Protein AF-A0A1B6CEN1-F1 (afdb_monomer)

Organism: NCBI:txid38151

Solvent-accessible surface area (backbone atoms only — not comparable to full-atom values): 22244 Å² total; per-residue (Å²): 105,65,74,72,66,62,58,88,82,76,58,92,41,46,69,52,22,51,53,53,48,52,55,53,49,53,53,47,52,61,53,56,74,45,46,62,61,52,53,52,52,50,51,54,48,52,50,42,40,76,72,64,40,94,56,30,68,60,50,52,52,53,50,52,54,50,51,52,50,52,50,51,45,53,53,51,47,52,58,42,49,54,51,43,53,26,48,30,48,46,30,48,50,49,54,53,49,54,53,52,51,52,50,51,63,72,45,47,63,68,74,65,57,83,77,72,61,93,45,71,71,50,33,54,52,49,50,53,54,48,54,54,48,52,53,57,51,60,74,43,45,67,62,57,57,60,66,71,59,81,44,61,50,58,53,50,52,52,53,50,53,54,50,52,52,48,52,55,50,53,52,53,52,49,54,51,49,51,54,52,50,52,52,51,52,53,52,52,48,52,54,50,55,50,53,50,54,50,51,52,50,58,47,59,61,57,77,70,62,85,84,83,90,79,88,82,88,81,91,79,88,84,86,88,90,84,89,86,85,89,84,89,83,90,84,94,81,88,83,88,85,85,87,90,86,88,88,87,86,84,90,81,91,84,88,83,91,87,82,89,83,89,82,79,88,73,80,77,72,72,79,72,66,30,67,51,71,54,78,86,77,91,64,88,78,54,69,86,58,78,81,58,98,46,57,71,61,39,54,52,69,75,48,74,48,79,44,77,40,70,37,58,56,40,92,87,76,41,73,36,95,64,69,51,74,42,73,25,30,32,40,29,30,74,43,36,42,36,37,13,69,38,71,66,32,51,77,68,32,41,49,72,50,83,64,45,77,48,84,86,66,126

Secondary structure (DSSP, 8-state):
-HHHHT-S---SSHHHHHHHHHHHHHHHHHHHHTHHHHHHHHHHHHHHHHTT-TTHHHHHHHHHHHHHHHHHHHHHHHHHHHHHHHHHHHHHHHHHHHHHHHHHHHHHHHHH-----SSHHHHHHHHHHHHHHHHHHHTTHHHHHHHTSPPHHHHHHHHHHHHHHHHHHHHHHHHHHHHHHHHHHHHHHHHHHHHHHHHHHHHHTTTT----------------------------------------------------------------SSPPP--SS--GGGGGGTT-TTTTSPPPP-EEEEEEEE--EETTTEEPS---EEEEEEEEETTEEEEESSHHHHHTT--SEEEEE-TT--

Nearest PDB structures (foldseek):
  3fb2-assembly2_B  TM=9.210E-01  e=1.406E-08  Homo sapiens
  1cun-assembly1_C  TM=8.985E-01  e=4.402E-05  Gallus gallus
  1u4q-assembly2_B  TM=8.315E-01  e=3.911E-05  Gallus gallus
  3kbt-assembly2_B  TM=8.117E-01  e=4.697E-04  Homo sapiens
  3kbu-assembly1_A  TM=8.833E-01  e=2.322E-03  Homo sapiens

Radius of gyration: 42.21 Å; Cα contacts (8 Å, |Δi|>4): 227; chains: 1; bounding box: 95×76×130 Å

Mean predicted aligned error: 20.18 Å

InterPro domains:
  IPR001605 Pleckstrin homology domain, spectrin-type [PR00683] (303-322)
  IPR001605 Pleckstrin homology domain, spectrin-type [PR00683] (323-344)
  IPR002017 Spectrin repeat [PF00435] (3-81)
  IPR002017 Spectrin repeat [PF00435] (89-196)
  IPR011993 PH-like domain superfamily [G3DSA:2.30.29.30] (299-359)
  IPR018159 Spectrin/alpha-actinin [SM00150] (1-85)
  IPR018159 Spectrin/alpha-actinin [SM00150] (91-200)
  IPR018159 Spectrin/alpha-actinin [cd00176] (3-186)

Sequence (362 aa):
MIAKVTAPDLAQDVAGAEVLLSRHQEHKTEIDTRADAFTNFYATGNTLINQGHFLANEIQDKIRVLEQRKHLLNDTWERRKIIYEQNLDTQMFKREADLLENWIVSREPTLQDGKLGESIPQVEELIRKHEDFEKTIEAQEDKFHALRRITLLERAFQRQQEAELAARQAEKERVEKERVEARKRREVQRITDERRREGERRQGQRDLRPGQEMNGGIEISDKPTRLPHETADSPIGLQKSSSISSLFGDRLNRKGDIKRAESMKSDLKKPKRTPSFTTRRRTQSFRKLQKLEQLDQLPPVEIQGILDRKHELQSGGKKAAIRSWKTLYTVLCGQLLCFFKDQDDFVASKAATSPIIIFKAK

pLDDT: mean 77.51, std 22.72, range [30.25, 97.81]

Structure (mmCIF, N/CA/C/O backbone):
data_AF-A0A1B6CEN1-F1
#
_entry.id   AF-A0A1B6CEN1-F1
#
loop_
_atom_site.group_PDB
_atom_site.id
_atom_site.type_symbol
_atom_site.label_atom_id
_atom_site.label_alt_id
_atom_site.label_comp_id
_atom_site.label_asym_id
_atom_site.label_entity_id
_atom_site.label_seq_id
_atom_site.pdbx_PDB_ins_code
_atom_site.Cartn_x
_atom_site.Cartn_y
_atom_site.Cartn_z
_atom_site.occupancy
_atom_site.B_iso_or_equiv
_atom_site.auth_seq_id
_atom_site.auth_comp_id
_atom_site.auth_asym_id
_atom_site.auth_atom_id
_atom_site.pdbx_PDB_model_num
ATOM 1 N N . MET A 1 1 ? 14.596 -17.170 -9.425 1.00 74.44 1 MET A N 1
ATOM 2 C CA . MET A 1 1 ? 14.637 -15.977 -8.551 1.00 74.44 1 MET A CA 1
ATOM 3 C C . MET A 1 1 ? 13.321 -15.210 -8.603 1.00 74.44 1 MET A C 1
ATOM 5 O O . MET A 1 1 ? 12.662 -15.161 -7.580 1.00 74.44 1 MET A O 1
ATOM 9 N N . ILE A 1 2 ? 12.852 -14.758 -9.776 1.00 76.75 2 ILE A N 1
ATOM 10 C CA . ILE A 1 2 ? 11.537 -14.089 -9.933 1.00 76.75 2 ILE A CA 1
ATOM 11 C C . ILE A 1 2 ? 10.374 -14.891 -9.312 1.00 76.75 2 ILE A C 1
ATOM 13 O O . ILE A 1 2 ? 9.601 -14.343 -8.536 1.00 76.75 2 ILE A O 1
ATOM 17 N N . ALA A 1 3 ? 10.295 -16.203 -9.564 1.00 73.81 3 ALA A N 1
ATOM 18 C CA . ALA A 1 3 ? 9.264 -17.065 -8.968 1.00 73.81 3 ALA A CA 1
ATOM 19 C C . ALA A 1 3 ? 9.349 -17.178 -7.430 1.00 73.81 3 ALA A C 1
ATOM 21 O O . ALA A 1 3 ? 8.336 -17.370 -6.775 1.00 73.81 3 ALA A O 1
ATOM 22 N N . LYS A 1 4 ? 10.549 -17.035 -6.843 1.00 76.06 4 LYS A N 1
ATOM 23 C CA . LYS A 1 4 ? 10.727 -17.022 -5.379 1.00 76.06 4 LYS A CA 1
ATOM 24 C C . LYS A 1 4 ? 10.265 -15.692 -4.777 1.00 76.06 4 LYS A C 1
ATOM 26 O O . LYS A 1 4 ? 9.677 -15.675 -3.707 1.00 76.06 4 LYS A O 1
ATOM 31 N N . VAL A 1 5 ? 10.507 -14.597 -5.499 1.00 77.81 5 VAL A N 1
ATOM 32 C CA . VAL A 1 5 ? 10.092 -13.240 -5.125 1.00 77.81 5 VAL A CA 1
ATOM 33 C C . VAL A 1 5 ? 8.568 -13.075 -5.198 1.00 77.81 5 VAL A C 1
ATOM 35 O O . VAL A 1 5 ? 7.982 -12.393 -4.373 1.00 77.81 5 VAL A O 1
ATOM 38 N N . THR A 1 6 ? 7.904 -13.718 -6.156 1.00 79.75 6 THR A N 1
ATOM 39 C CA . THR A 1 6 ? 6.473 -13.512 -6.458 1.00 79.75 6 THR A CA 1
ATOM 40 C C . THR A 1 6 ? 5.540 -14.538 -5.811 1.00 79.75 6 THR A C 1
ATOM 42 O O . THR A 1 6 ? 4.473 -14.815 -6.353 1.00 79.75 6 THR A O 1
ATOM 45 N N . ALA A 1 7 ? 5.918 -15.101 -4.658 1.00 81.69 7 ALA A N 1
ATOM 46 C CA . ALA A 1 7 ? 5.045 -16.012 -3.914 1.00 81.69 7 ALA A CA 1
ATOM 47 C C . ALA A 1 7 ? 3.641 -15.392 -3.732 1.00 81.69 7 ALA A C 1
ATOM 49 O O . ALA A 1 7 ? 3.553 -14.194 -3.479 1.00 81.69 7 ALA A O 1
ATOM 50 N N . PRO A 1 8 ? 2.540 -16.141 -3.899 1.00 78.06 8 PRO A N 1
ATOM 51 C CA . PRO A 1 8 ? 1.198 -15.553 -3.906 1.00 78.06 8 PRO A CA 1
ATOM 52 C C . PRO A 1 8 ? 0.736 -15.094 -2.517 1.00 78.06 8 PRO A C 1
ATOM 54 O O . PRO A 1 8 ? -0.034 -14.141 -2.416 1.00 78.06 8 PRO A O 1
ATOM 57 N N . ASP A 1 9 ? 1.239 -15.727 -1.459 1.00 86.50 9 ASP A N 1
ATOM 58 C CA . ASP A 1 9 ? 0.680 -15.592 -0.118 1.00 86.50 9 ASP A CA 1
ATOM 59 C C . ASP A 1 9 ? 1.100 -14.287 0.573 1.00 86.50 9 ASP A C 1
ATOM 61 O O . ASP A 1 9 ? 2.235 -13.814 0.447 1.00 86.50 9 ASP A O 1
ATOM 65 N N . LEU A 1 10 ? 0.154 -13.711 1.315 1.00 92.50 10 LEU A N 1
ATOM 66 C CA . LEU A 1 10 ? 0.356 -12.596 2.236 1.00 92.50 10 LEU A CA 1
ATOM 67 C C . LEU A 1 10 ? 0.032 -13.063 3.652 1.00 92.50 10 LEU A C 1
ATOM 69 O O . LEU A 1 10 ? -0.819 -13.933 3.846 1.00 92.50 10 LEU A O 1
ATOM 73 N N . ALA A 1 11 ? 0.689 -12.466 4.641 1.00 93.81 11 ALA A N 1
ATOM 74 C CA . ALA A 1 11 ? 0.424 -12.786 6.032 1.00 93.81 11 ALA A CA 1
ATOM 75 C C . ALA A 1 11 ? -0.894 -12.163 6.515 1.00 93.81 11 ALA A C 1
ATOM 77 O O . ALA A 1 11 ? -1.361 -11.138 5.999 1.00 93.81 11 ALA A O 1
ATOM 78 N N . GLN A 1 12 ? -1.481 -12.811 7.522 1.00 94.62 12 GLN A N 1
ATOM 79 C CA . GLN A 1 12 ? -2.729 -12.405 8.177 1.00 94.62 12 GLN A CA 1
ATOM 80 C C . GLN A 1 12 ? -2.503 -11.813 9.574 1.00 94.62 12 GLN A C 1
ATOM 82 O O . GLN A 1 12 ? -3.464 -11.499 10.273 1.00 94.62 12 GLN A O 1
ATOM 87 N N . ASP A 1 13 ? -1.242 -11.680 9.974 1.00 96.38 13 ASP A N 1
ATOM 88 C CA . ASP A 1 13 ? -0.802 -11.118 11.238 1.00 96.38 13 ASP A CA 1
ATOM 89 C C . ASP A 1 13 ? 0.513 -10.342 11.058 1.00 96.38 13 ASP A C 1
ATOM 91 O O . ASP A 1 13 ? 1.174 -10.400 10.017 1.00 96.38 13 ASP A O 1
ATOM 95 N N . VAL A 1 14 ? 0.877 -9.573 12.085 1.00 97.31 14 VAL A N 1
ATOM 96 C CA . VAL A 1 14 ? 2.074 -8.718 12.058 1.00 97.31 14 VAL A CA 1
ATOM 97 C C . VAL A 1 14 ? 3.348 -9.563 12.007 1.00 97.31 14 VAL A C 1
ATOM 99 O O . VAL A 1 14 ? 4.217 -9.303 11.182 1.00 97.31 14 VAL A O 1
ATOM 102 N N . ALA A 1 15 ? 3.431 -10.615 12.827 1.00 97.06 15 ALA A N 1
ATOM 103 C CA . ALA A 1 15 ? 4.615 -11.468 12.903 1.00 97.06 15 ALA A CA 1
ATOM 104 C C . ALA A 1 15 ? 4.902 -12.177 11.568 1.00 97.06 15 ALA A C 1
ATOM 106 O O . ALA A 1 15 ? 6.038 -12.181 11.092 1.00 97.06 15 ALA A O 1
ATOM 107 N N . GLY A 1 16 ? 3.876 -12.732 10.916 1.00 96.31 16 GLY A N 1
ATOM 108 C CA . GLY A 1 16 ? 4.028 -13.334 9.597 1.00 96.31 16 GLY A CA 1
ATOM 109 C C . GLY A 1 16 ? 4.443 -12.311 8.539 1.00 96.31 16 GLY A C 1
ATOM 110 O O . GLY A 1 16 ? 5.284 -12.617 7.692 1.00 96.31 16 GLY A O 1
ATOM 111 N N . ALA A 1 17 ? 3.901 -11.090 8.593 1.00 96.56 17 ALA A N 1
ATOM 112 C CA . ALA A 1 17 ? 4.246 -10.031 7.645 1.00 96.56 17 ALA A CA 1
ATOM 113 C C . ALA A 1 17 ? 5.715 -9.588 7.792 1.00 96.56 17 ALA A C 1
ATOM 115 O O . ALA A 1 17 ? 6.413 -9.431 6.788 1.00 96.56 17 ALA A O 1
ATOM 116 N N . GLU A 1 18 ? 6.213 -9.463 9.025 1.00 96.62 18 GLU A N 1
ATOM 117 C CA . GLU A 1 18 ? 7.620 -9.159 9.321 1.00 96.62 18 GLU A CA 1
ATOM 118 C C . GLU A 1 18 ? 8.566 -10.253 8.804 1.00 96.62 18 GLU A C 1
ATOM 120 O O . GLU A 1 18 ? 9.579 -9.950 8.169 1.00 96.62 18 GLU A O 1
ATOM 125 N N . VAL A 1 19 ? 8.213 -11.530 8.997 1.00 96.06 19 VAL A N 1
ATOM 126 C CA . VAL A 1 19 ? 8.991 -12.668 8.477 1.00 96.06 19 VAL A CA 1
ATOM 127 C C . VAL A 1 19 ? 9.050 -12.649 6.948 1.00 96.06 19 VAL A C 1
ATOM 129 O O . VAL A 1 19 ? 10.119 -12.858 6.368 1.00 96.06 19 VAL A O 1
ATOM 132 N N . LEU A 1 20 ? 7.928 -12.371 6.274 1.00 94.94 20 LEU A N 1
ATOM 133 C CA . LEU A 1 20 ? 7.899 -12.249 4.813 1.00 94.94 20 LEU A CA 1
ATOM 134 C C . LEU A 1 20 ? 8.801 -11.113 4.322 1.00 94.94 20 LEU A C 1
ATOM 136 O O . LEU A 1 20 ? 9.540 -11.302 3.352 1.00 94.94 20 LEU A O 1
ATOM 140 N N . LEU A 1 21 ? 8.780 -9.961 4.996 1.00 95.44 21 LEU A N 1
ATOM 141 C CA . LEU A 1 21 ? 9.619 -8.817 4.645 1.00 95.44 21 LEU A CA 1
ATOM 142 C C . LEU A 1 21 ? 11.109 -9.116 4.871 1.00 95.44 21 LEU A C 1
ATOM 144 O O . LEU A 1 21 ? 11.935 -8.813 4.009 1.00 95.44 21 LEU A O 1
ATOM 148 N N . SER A 1 22 ? 11.444 -9.776 5.982 1.00 96.50 22 SER A N 1
ATOM 149 C CA . SER A 1 22 ? 12.806 -10.222 6.291 1.00 96.50 22 SER A CA 1
ATOM 150 C C . SER A 1 22 ? 13.342 -11.177 5.218 1.00 96.50 22 SER A C 1
ATOM 152 O O . SER A 1 22 ? 14.377 -10.911 4.606 1.00 96.50 22 SER A O 1
ATOM 154 N N . ARG A 1 23 ? 12.576 -12.216 4.864 1.00 94.56 23 ARG A N 1
ATOM 155 C CA . ARG A 1 23 ? 12.927 -13.147 3.780 1.00 94.56 23 ARG A CA 1
ATOM 156 C C . ARG A 1 23 ? 13.060 -12.450 2.423 1.00 94.56 23 ARG A C 1
ATOM 158 O O . ARG A 1 23 ? 13.924 -12.788 1.614 1.00 94.56 23 ARG A O 1
ATOM 165 N N . HIS A 1 24 ? 12.206 -11.468 2.140 1.00 95.44 24 HIS A N 1
ATOM 166 C CA . HIS A 1 24 ? 12.299 -10.675 0.912 1.00 95.44 24 HIS A CA 1
ATOM 167 C C . HIS A 1 24 ? 13.589 -9.845 0.864 1.00 95.44 24 HIS A C 1
ATOM 169 O O . HIS A 1 24 ? 14.200 -9.715 -0.201 1.00 95.44 24 HIS A O 1
ATOM 175 N N . GLN A 1 25 ? 14.055 -9.354 2.015 1.00 96.62 25 GLN A N 1
ATOM 176 C CA . GLN A 1 25 ? 15.346 -8.683 2.146 1.00 96.62 25 GLN A CA 1
ATOM 177 C C . GLN A 1 25 ? 16.527 -9.649 1.953 1.00 96.62 25 GLN A C 1
ATOM 179 O O . GLN A 1 25 ? 17.501 -9.284 1.299 1.00 96.62 25 GLN A O 1
ATOM 184 N N . GLU A 1 26 ? 16.437 -10.898 2.412 1.00 95.69 26 GLU A N 1
ATOM 185 C CA . GLU A 1 26 ? 17.440 -11.932 2.095 1.00 95.69 26 GLU A CA 1
ATOM 186 C C . GLU A 1 26 ? 17.537 -12.194 0.584 1.00 95.69 26 GLU A C 1
ATOM 188 O O . GLU A 1 26 ? 18.617 -12.384 0.029 1.00 95.69 26 GLU A O 1
ATOM 193 N N . HIS A 1 27 ? 16.414 -12.160 -0.138 1.00 94.50 27 HIS A N 1
ATOM 194 C CA . HIS A 1 27 ? 16.451 -12.256 -1.600 1.00 94.50 27 HIS A CA 1
ATOM 195 C C . HIS A 1 27 ? 17.167 -11.062 -2.238 1.00 94.50 27 HIS A C 1
ATOM 197 O O . HIS A 1 27 ? 17.825 -11.231 -3.264 1.00 94.50 27 HIS A O 1
ATOM 203 N N . LYS A 1 28 ? 17.093 -9.872 -1.629 1.00 95.88 28 LYS A N 1
ATOM 204 C CA . LYS A 1 28 ? 17.835 -8.698 -2.100 1.00 95.88 28 LYS A CA 1
ATOM 205 C C . LYS A 1 28 ? 19.333 -8.872 -1.934 1.00 95.88 28 LYS A C 1
ATOM 207 O O . LYS A 1 28 ? 20.072 -8.595 -2.872 1.00 95.88 28 LYS A O 1
ATOM 212 N N . THR A 1 29 ? 19.775 -9.373 -0.783 1.00 96.94 29 THR A N 1
ATOM 213 C CA . THR A 1 29 ? 21.201 -9.627 -0.553 1.00 96.94 29 THR A CA 1
ATOM 214 C C . THR A 1 29 ? 21.726 -10.694 -1.519 1.00 96.94 29 THR A C 1
ATOM 216 O O . THR A 1 29 ? 22.795 -10.521 -2.102 1.00 96.94 29 THR A O 1
ATOM 219 N N . GLU A 1 30 ? 20.950 -11.745 -1.811 1.00 95.00 30 GLU A N 1
ATOM 220 C CA . GLU A 1 30 ? 21.313 -12.734 -2.840 1.00 95.00 30 GLU A CA 1
ATOM 221 C C . GLU A 1 30 ? 21.425 -12.112 -4.248 1.00 95.00 30 GLU A C 1
ATOM 223 O O . GLU A 1 30 ? 22.286 -12.503 -5.037 1.00 95.00 30 GLU A O 1
ATOM 228 N N . ILE A 1 31 ? 20.571 -11.144 -4.589 1.00 94.44 31 ILE A N 1
ATOM 229 C CA . ILE A 1 31 ? 20.652 -10.414 -5.866 1.00 94.44 31 ILE A CA 1
ATOM 230 C C . ILE A 1 31 ? 21.913 -9.544 -5.907 1.00 94.44 31 ILE A C 1
ATOM 232 O O . ILE A 1 31 ? 22.643 -9.566 -6.901 1.00 94.44 31 ILE A O 1
ATOM 236 N N . ASP A 1 32 ? 22.182 -8.810 -4.830 1.00 95.69 32 ASP A N 1
ATOM 237 C CA . ASP A 1 32 ? 23.274 -7.837 -4.754 1.00 95.69 32 ASP A CA 1
ATOM 238 C C . ASP A 1 32 ? 24.648 -8.502 -4.746 1.00 95.69 32 ASP A C 1
ATOM 240 O O . ASP A 1 32 ? 25.557 -8.044 -5.431 1.00 95.69 32 ASP A O 1
ATOM 244 N N . THR A 1 33 ? 24.789 -9.640 -4.064 1.00 96.81 33 THR A N 1
ATOM 245 C CA . THR A 1 33 ? 26.038 -10.428 -4.065 1.00 96.81 33 THR A CA 1
ATOM 246 C C . THR A 1 33 ? 26.441 -10.905 -5.464 1.00 96.81 33 THR A C 1
ATOM 248 O O . THR A 1 33 ? 27.614 -11.159 -5.720 1.00 96.81 33 THR A O 1
ATOM 251 N N . ARG A 1 34 ? 25.491 -11.002 -6.405 1.00 95.31 34 ARG A N 1
ATOM 252 C CA . ARG A 1 34 ? 25.757 -11.380 -7.801 1.00 95.31 34 ARG A CA 1
ATOM 253 C C . ARG A 1 34 ? 26.086 -10.183 -8.696 1.00 95.31 34 ARG A C 1
ATOM 255 O O . ARG A 1 34 ? 26.366 -10.394 -9.875 1.00 95.31 34 ARG A O 1
ATOM 262 N N . ALA A 1 35 ? 26.047 -8.949 -8.186 1.00 94.62 35 ALA A N 1
ATOM 263 C CA . ALA A 1 35 ? 26.239 -7.737 -8.982 1.00 94.62 35 ALA A CA 1
ATOM 264 C C . ALA A 1 35 ? 27.577 -7.735 -9.736 1.00 94.62 35 ALA A C 1
ATOM 266 O O . ALA A 1 35 ? 27.586 -7.463 -10.938 1.00 94.62 35 ALA A O 1
ATOM 267 N N . ASP A 1 36 ? 28.663 -8.132 -9.074 1.00 95.94 36 ASP A N 1
ATOM 268 C CA . ASP A 1 36 ? 30.001 -8.174 -9.674 1.00 95.94 36 ASP A CA 1
ATOM 269 C C . ASP A 1 36 ? 30.098 -9.194 -10.809 1.00 95.94 36 ASP A C 1
ATOM 271 O O . ASP A 1 36 ? 30.732 -8.934 -11.830 1.00 95.94 36 ASP A O 1
ATOM 275 N N . ALA A 1 37 ? 29.403 -10.330 -10.695 1.00 96.62 37 ALA A N 1
ATOM 276 C CA . ALA A 1 37 ? 29.358 -11.326 -11.762 1.00 96.62 37 ALA A CA 1
ATOM 277 C C . ALA A 1 37 ? 28.708 -10.764 -13.038 1.00 96.62 37 ALA A C 1
ATOM 279 O O . ALA A 1 37 ? 29.188 -11.035 -14.139 1.00 96.62 37 ALA A O 1
ATOM 280 N N . PHE A 1 38 ? 27.658 -9.943 -12.904 1.00 96.25 38 PHE A N 1
ATOM 281 C CA . PHE A 1 38 ? 27.074 -9.231 -14.046 1.00 96.25 38 PHE A CA 1
ATOM 282 C C . PHE A 1 38 ? 28.053 -8.213 -14.630 1.00 96.25 38 PHE A C 1
ATOM 284 O O . PHE A 1 38 ? 28.239 -8.187 -15.842 1.00 96.25 38 PHE A O 1
ATOM 291 N N . THR A 1 39 ? 28.694 -7.402 -13.784 1.00 96.31 39 THR A N 1
ATOM 292 C CA . THR A 1 39 ? 29.670 -6.393 -14.222 1.00 96.31 39 THR A CA 1
ATOM 293 C C . THR A 1 39 ? 30.815 -7.032 -15.003 1.00 96.31 39 THR A C 1
ATOM 295 O O . THR A 1 39 ? 31.139 -6.578 -16.100 1.00 96.31 39 THR A O 1
ATOM 298 N N . ASN A 1 40 ? 31.366 -8.134 -14.492 1.00 97.12 40 ASN A N 1
ATOM 299 C CA . ASN A 1 40 ? 32.425 -8.888 -15.155 1.00 97.12 40 ASN A CA 1
ATOM 300 C C . ASN A 1 40 ? 31.951 -9.469 -16.491 1.00 97.12 40 ASN A C 1
ATOM 302 O O . ASN A 1 40 ? 32.643 -9.330 -17.496 1.00 97.12 40 ASN A O 1
ATOM 306 N N . PHE A 1 41 ? 30.749 -10.055 -16.535 1.00 96.75 41 PHE A N 1
ATOM 307 C CA . PHE A 1 41 ? 30.169 -10.574 -17.776 1.00 96.75 41 PHE A CA 1
ATOM 308 C C . PHE A 1 41 ? 30.026 -9.483 -18.847 1.00 96.75 41 PHE A C 1
ATOM 310 O O . PHE A 1 41 ? 30.419 -9.693 -19.996 1.00 96.75 41 PHE A O 1
ATOM 317 N N . TYR A 1 42 ? 29.509 -8.307 -18.476 1.00 96.81 42 TYR A N 1
ATOM 318 C CA . TYR A 1 42 ? 29.366 -7.178 -19.397 1.00 96.81 42 TYR A CA 1
ATOM 319 C C . TYR A 1 42 ? 30.721 -6.650 -19.862 1.00 96.81 42 TYR A C 1
ATOM 321 O O . TYR A 1 42 ? 30.898 -6.401 -21.052 1.00 96.81 42 TYR A O 1
ATOM 329 N N . ALA A 1 43 ? 31.692 -6.518 -18.955 1.00 97.38 43 ALA A N 1
ATOM 330 C CA . ALA A 1 43 ? 33.038 -6.075 -19.294 1.00 97.38 43 ALA A CA 1
ATOM 331 C C . ALA A 1 43 ? 33.691 -7.022 -20.312 1.00 97.38 43 ALA A C 1
ATOM 333 O O . ALA A 1 43 ?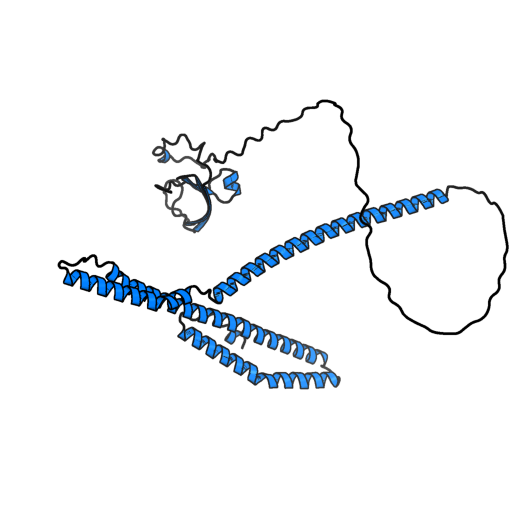 34.094 -6.577 -21.385 1.00 97.38 43 ALA A O 1
ATOM 334 N N . THR A 1 44 ? 33.713 -8.330 -20.032 1.00 97.00 44 THR A N 1
ATOM 335 C CA . THR A 1 44 ? 34.282 -9.334 -20.942 1.00 97.00 44 THR A CA 1
ATOM 336 C C . THR A 1 44 ? 33.559 -9.360 -22.289 1.00 97.00 44 THR A C 1
ATOM 338 O O . THR A 1 44 ? 34.210 -9.384 -23.333 1.00 97.00 44 THR A O 1
ATOM 341 N N . GLY A 1 45 ? 32.224 -9.318 -22.289 1.00 96.69 45 GLY A N 1
ATOM 342 C CA . GLY A 1 45 ? 31.436 -9.310 -23.520 1.00 96.69 45 GLY A CA 1
ATOM 343 C C . GLY A 1 45 ? 31.711 -8.079 -24.391 1.00 96.69 45 GLY A C 1
ATOM 344 O O . GLY A 1 45 ? 31.957 -8.218 -25.588 1.00 96.69 45 GLY A O 1
ATOM 345 N N . ASN A 1 46 ? 31.772 -6.890 -23.786 1.00 97.00 46 ASN A N 1
ATOM 346 C CA . ASN A 1 46 ? 32.110 -5.651 -24.489 1.00 97.00 46 ASN A CA 1
ATOM 347 C C . ASN A 1 46 ? 33.547 -5.661 -25.028 1.00 97.00 46 ASN A C 1
ATOM 349 O O . ASN A 1 46 ? 33.787 -5.193 -26.139 1.00 97.00 46 ASN A O 1
ATOM 353 N N . THR A 1 47 ? 34.506 -6.237 -24.294 1.00 97.62 47 THR A N 1
ATOM 354 C CA . THR A 1 47 ? 35.877 -6.415 -24.794 1.00 97.62 47 THR A CA 1
ATOM 355 C C . THR A 1 47 ? 35.910 -7.280 -26.057 1.00 97.62 47 THR A C 1
ATOM 357 O O . THR A 1 47 ? 36.556 -6.890 -27.027 1.00 97.62 47 THR A O 1
ATOM 360 N N . LEU A 1 48 ? 35.183 -8.404 -26.089 1.00 96.69 48 LEU A N 1
ATOM 361 C CA . LEU A 1 48 ? 35.117 -9.280 -27.269 1.00 96.69 48 LEU A CA 1
ATOM 362 C C . LEU A 1 48 ? 34.476 -8.585 -28.478 1.00 96.69 48 LEU A C 1
ATOM 364 O O . LEU A 1 48 ? 34.939 -8.749 -29.606 1.00 96.69 48 LEU A O 1
ATOM 368 N N . ILE A 1 49 ? 33.438 -7.779 -28.247 1.00 97.06 49 ILE A N 1
ATOM 369 C CA . ILE A 1 49 ? 32.798 -6.979 -29.300 1.00 97.06 49 ILE A CA 1
ATOM 370 C C . ILE A 1 49 ? 33.786 -5.952 -29.865 1.00 97.06 49 ILE A C 1
ATOM 372 O O . ILE A 1 49 ? 33.954 -5.870 -31.081 1.00 97.06 49 ILE A O 1
ATOM 376 N N . ASN A 1 50 ? 34.493 -5.224 -28.996 1.00 96.44 50 ASN A N 1
ATOM 377 C CA . ASN A 1 50 ? 35.473 -4.211 -29.400 1.00 96.44 50 ASN A CA 1
ATOM 378 C C . ASN A 1 50 ? 36.673 -4.806 -30.153 1.00 96.44 50 ASN A C 1
ATOM 380 O O . ASN A 1 50 ? 37.263 -4.137 -30.996 1.00 96.44 50 ASN A O 1
ATOM 384 N N . GLN A 1 51 ? 37.024 -6.063 -29.874 1.00 96.75 51 GLN A N 1
ATOM 385 C CA . GLN A 1 51 ? 38.068 -6.807 -30.586 1.00 96.75 51 GLN A CA 1
ATOM 386 C C . GLN A 1 51 ? 37.609 -7.355 -31.949 1.00 96.75 51 GLN A C 1
ATOM 388 O O . GLN A 1 51 ? 38.406 -7.974 -32.650 1.00 96.75 51 GLN A O 1
ATOM 393 N N . GLY A 1 52 ? 36.346 -7.150 -32.339 1.00 95.19 52 GLY A N 1
ATOM 394 C CA . GLY A 1 52 ? 35.814 -7.636 -33.613 1.00 95.19 52 GLY A CA 1
ATOM 395 C C . GLY A 1 52 ? 35.581 -9.148 -33.644 1.00 95.19 52 GLY A C 1
ATOM 396 O O . GLY A 1 52 ? 35.722 -9.770 -34.695 1.00 95.19 52 GLY A O 1
ATOM 397 N N . HIS A 1 53 ? 35.244 -9.761 -32.502 1.00 96.44 53 HIS A N 1
ATOM 398 C CA . HIS A 1 53 ? 34.956 -11.195 -32.425 1.00 96.44 53 HIS A CA 1
ATOM 399 C C . HIS A 1 53 ? 33.849 -11.602 -33.418 1.00 96.44 53 HIS A C 1
ATOM 401 O O . HIS A 1 53 ? 32.837 -10.917 -33.550 1.00 96.44 53 HIS A O 1
ATOM 407 N N . PHE A 1 54 ? 33.990 -12.753 -34.082 1.00 95.88 54 PHE A N 1
ATOM 408 C CA . PHE A 1 54 ? 33.074 -13.203 -35.147 1.00 95.88 54 PHE A CA 1
ATOM 409 C C . PHE A 1 54 ? 31.605 -13.356 -34.701 1.00 95.88 54 PHE A C 1
ATOM 411 O O . PHE A 1 54 ? 30.695 -13.230 -35.514 1.00 95.88 54 PHE A O 1
ATOM 418 N N . LEU A 1 55 ? 31.371 -13.573 -33.400 1.00 96.00 55 LEU A N 1
ATOM 419 C CA . LEU A 1 55 ? 30.037 -13.617 -32.774 1.00 96.00 55 LEU A CA 1
ATOM 420 C C . LEU A 1 55 ? 29.624 -12.303 -32.088 1.00 96.00 55 LEU A C 1
ATOM 422 O O . LEU A 1 55 ? 28.749 -12.327 -31.227 1.00 96.00 55 LEU A O 1
ATOM 426 N N . ALA A 1 56 ? 30.240 -11.161 -32.407 1.00 96.25 56 ALA A N 1
ATOM 427 C CA . ALA A 1 56 ? 29.980 -9.889 -31.720 1.00 96.25 56 ALA A CA 1
ATOM 428 C C . ALA A 1 56 ? 28.483 -9.531 -31.650 1.00 96.25 56 ALA A C 1
ATOM 430 O O . ALA A 1 56 ? 28.005 -9.114 -30.597 1.00 96.25 56 ALA A O 1
ATOM 431 N N . ASN A 1 57 ? 27.726 -9.770 -32.726 1.00 95.69 57 ASN A N 1
ATOM 432 C CA . ASN A 1 57 ? 26.279 -9.530 -32.751 1.00 95.69 57 ASN A CA 1
ATOM 433 C C . ASN A 1 57 ? 25.521 -10.420 -31.750 1.00 95.69 57 ASN A C 1
ATOM 435 O O . ASN A 1 57 ? 24.700 -9.924 -30.984 1.00 95.69 57 ASN A O 1
ATOM 439 N N . GLU A 1 58 ? 25.837 -11.718 -31.689 1.00 96.81 58 GLU A N 1
ATOM 440 C CA . GLU A 1 58 ? 25.204 -12.634 -30.730 1.00 96.81 58 GLU A CA 1
ATOM 441 C C . GLU A 1 58 ? 25.575 -12.300 -29.280 1.00 96.81 58 GLU A C 1
ATOM 443 O O . GLU A 1 58 ? 24.742 -12.404 -28.378 1.00 96.81 58 GLU A O 1
ATOM 448 N N . ILE A 1 59 ? 26.829 -11.897 -29.043 1.00 96.50 59 ILE A N 1
ATOM 449 C CA . ILE A 1 59 ? 27.302 -11.461 -27.724 1.00 96.50 59 ILE A CA 1
ATOM 450 C C . ILE A 1 59 ? 26.526 -10.214 -27.292 1.00 96.50 59 ILE A C 1
ATOM 452 O O . ILE A 1 59 ? 26.010 -10.178 -26.175 1.00 96.50 59 ILE A O 1
ATOM 456 N N . GLN A 1 60 ? 26.375 -9.234 -28.186 1.00 97.19 60 GLN A N 1
ATOM 457 C CA . GLN A 1 60 ? 25.629 -8.005 -27.927 1.00 97.19 60 GLN A CA 1
ATOM 458 C C . GLN A 1 60 ? 24.162 -8.289 -27.584 1.00 97.19 60 GLN A C 1
ATOM 460 O O . GLN A 1 60 ? 23.623 -7.724 -26.629 1.00 97.19 60 GLN A O 1
ATOM 465 N N . ASP A 1 61 ? 23.515 -9.200 -28.309 1.00 97.38 61 ASP A N 1
ATOM 466 C CA . ASP A 1 61 ? 22.135 -9.588 -28.017 1.00 97.38 61 ASP A CA 1
ATOM 467 C C . ASP A 1 61 ? 22.015 -10.313 -26.671 1.00 97.38 61 ASP A C 1
ATOM 469 O O . ASP A 1 61 ? 21.097 -10.033 -25.895 1.00 97.38 61 ASP A O 1
ATOM 473 N N . LYS A 1 62 ? 22.968 -11.188 -26.323 1.00 96.81 62 LYS A N 1
ATOM 474 C CA . LYS A 1 62 ? 22.990 -11.840 -25.002 1.00 96.81 62 LYS A CA 1
ATOM 475 C C . LYS A 1 62 ? 23.205 -10.848 -23.860 1.00 96.81 62 LYS A C 1
ATOM 477 O O . LYS A 1 62 ? 22.548 -10.998 -22.828 1.00 96.81 62 LYS A O 1
ATOM 482 N N . ILE A 1 63 ? 24.068 -9.845 -24.036 1.00 97.19 63 ILE A N 1
ATOM 483 C CA . ILE A 1 63 ? 24.253 -8.753 -23.067 1.00 97.19 63 ILE A CA 1
ATOM 484 C C . ILE A 1 63 ? 22.925 -8.019 -22.860 1.00 97.19 63 ILE A C 1
ATOM 486 O O . ILE A 1 63 ? 22.442 -7.959 -21.730 1.00 97.19 63 ILE A O 1
ATOM 490 N N . ARG A 1 64 ? 22.277 -7.573 -23.944 1.00 97.44 64 ARG A N 1
ATOM 491 C CA . ARG A 1 64 ? 20.982 -6.871 -23.886 1.00 97.44 64 ARG A CA 1
ATOM 492 C C . ARG A 1 64 ? 19.904 -7.684 -23.174 1.00 97.44 64 ARG A C 1
ATOM 494 O O . ARG A 1 64 ? 19.196 -7.165 -22.314 1.00 97.44 64 ARG A O 1
ATOM 501 N N . VAL A 1 65 ? 19.774 -8.970 -23.506 1.00 97.19 65 VAL A N 1
ATOM 502 C CA . VAL A 1 65 ? 18.796 -9.861 -22.860 1.00 97.19 65 VAL A CA 1
ATOM 503 C C . VAL A 1 65 ? 19.088 -10.002 -21.365 1.00 97.19 65 VAL A C 1
ATOM 505 O O . VAL A 1 65 ? 18.158 -10.020 -20.554 1.00 97.19 65 VAL A O 1
ATOM 508 N N . LEU A 1 66 ? 20.360 -10.109 -20.975 1.00 96.69 66 LEU A N 1
ATOM 509 C CA . LEU A 1 66 ? 20.742 -10.230 -19.571 1.00 96.69 66 LEU A CA 1
ATOM 510 C C . LEU A 1 66 ? 20.467 -8.938 -18.789 1.00 96.69 66 LEU A C 1
ATOM 512 O O . LEU A 1 66 ? 19.913 -9.013 -17.691 1.00 96.69 66 LEU A O 1
ATOM 516 N N . GLU A 1 67 ? 20.767 -7.774 -19.368 1.00 96.62 67 GLU A N 1
ATOM 517 C CA . GLU A 1 67 ? 20.441 -6.463 -18.796 1.00 96.62 67 GLU A CA 1
ATOM 518 C C . GLU A 1 67 ? 18.936 -6.318 -18.573 1.00 96.62 67 GLU A C 1
ATOM 520 O O . GLU A 1 67 ? 18.498 -6.033 -17.457 1.00 96.62 67 GLU A O 1
ATOM 525 N N . GLN A 1 68 ? 18.128 -6.607 -19.596 1.00 96.94 68 GLN A N 1
ATOM 526 C CA . GLN A 1 68 ? 16.667 -6.571 -19.497 1.00 96.94 68 GLN A CA 1
ATOM 527 C C . GLN A 1 68 ? 16.146 -7.500 -18.394 1.00 96.94 68 GLN A C 1
ATOM 529 O O . GLN A 1 68 ? 15.285 -7.109 -17.606 1.00 96.94 68 GLN A O 1
ATOM 534 N N . ARG A 1 69 ? 16.686 -8.721 -18.286 1.00 95.81 69 ARG A N 1
ATOM 535 C CA . ARG A 1 69 ? 16.306 -9.674 -17.229 1.00 95.81 69 ARG A CA 1
ATOM 536 C C . ARG A 1 69 ? 16.719 -9.199 -15.836 1.00 95.81 69 ARG A C 1
ATOM 538 O O . ARG A 1 69 ? 15.949 -9.388 -14.895 1.00 95.81 69 ARG A O 1
ATOM 545 N N . LYS A 1 70 ? 17.896 -8.580 -15.693 1.00 95.62 70 LYS A N 1
ATOM 546 C CA . LYS A 1 70 ? 18.360 -7.983 -14.431 1.00 95.62 70 LYS A CA 1
ATOM 547 C C . LYS A 1 70 ? 17.450 -6.826 -14.015 1.00 95.62 70 LYS A C 1
ATOM 549 O O . LYS A 1 70 ? 17.037 -6.771 -12.859 1.00 95.62 70 LYS A O 1
ATOM 554 N N . HIS A 1 71 ? 17.097 -5.943 -14.949 1.00 96.06 71 HIS A N 1
ATOM 555 C CA . HIS A 1 71 ? 16.144 -4.861 -14.702 1.00 96.06 71 HIS A CA 1
ATOM 556 C C . HIS A 1 71 ? 14.779 -5.400 -14.279 1.00 96.06 71 HIS A C 1
ATOM 558 O O . HIS A 1 71 ? 14.290 -5.034 -13.216 1.00 96.06 71 HIS A O 1
ATOM 564 N N . LEU A 1 72 ? 14.217 -6.351 -15.031 1.00 96.06 72 LEU A N 1
ATOM 565 C CA . LEU A 1 72 ? 12.935 -6.973 -14.698 1.00 96.06 72 LEU A CA 1
ATOM 566 C C . LEU A 1 72 ? 12.938 -7.615 -13.303 1.00 96.06 72 LEU A C 1
ATOM 568 O O . LEU A 1 72 ? 11.949 -7.517 -12.578 1.00 96.06 72 LEU A O 1
ATOM 572 N N . LEU A 1 73 ? 14.029 -8.280 -12.920 1.00 95.56 73 LEU A N 1
ATOM 573 C CA . LEU A 1 73 ? 14.171 -8.883 -11.598 1.00 95.56 73 LEU A CA 1
ATOM 574 C C . LEU A 1 73 ? 14.145 -7.829 -10.483 1.00 95.56 73 LEU A C 1
ATOM 576 O O . LEU A 1 73 ? 13.389 -8.002 -9.528 1.00 95.56 73 LEU A O 1
ATOM 580 N N . ASN A 1 74 ? 14.926 -6.754 -10.615 1.00 95.88 74 ASN A N 1
ATOM 581 C CA . ASN A 1 74 ? 14.961 -5.664 -9.633 1.00 95.88 74 ASN A CA 1
ATOM 582 C C . ASN A 1 74 ? 13.605 -4.966 -9.521 1.00 95.88 74 ASN A C 1
ATOM 584 O O . ASN A 1 74 ? 13.082 -4.805 -8.422 1.00 95.88 74 ASN A O 1
ATOM 588 N N . ASP A 1 75 ? 12.995 -4.648 -10.658 1.00 96.50 75 ASP A N 1
ATOM 589 C CA . ASP A 1 75 ? 11.652 -4.083 -10.730 1.00 96.50 75 ASP A CA 1
ATOM 590 C C . ASP A 1 75 ? 10.617 -4.973 -10.033 1.00 96.50 75 ASP A C 1
ATOM 592 O O . ASP A 1 75 ? 9.753 -4.497 -9.299 1.00 96.50 75 ASP A O 1
ATOM 596 N N . THR A 1 76 ? 10.679 -6.285 -10.273 1.00 95.81 76 THR A N 1
ATOM 597 C CA . THR A 1 76 ? 9.748 -7.242 -9.662 1.00 95.81 76 THR A CA 1
ATOM 598 C C . THR A 1 76 ? 9.964 -7.336 -8.155 1.00 95.81 76 THR A C 1
ATOM 600 O O . THR A 1 76 ? 8.992 -7.414 -7.403 1.00 95.81 76 THR A O 1
ATOM 603 N N . TRP A 1 77 ? 11.220 -7.306 -7.707 1.00 96.00 77 TRP A N 1
ATOM 604 C CA . TRP A 1 77 ? 11.562 -7.283 -6.290 1.00 96.00 77 TRP A CA 1
ATOM 605 C C . TRP A 1 77 ? 11.031 -6.023 -5.600 1.00 96.00 77 TRP A C 1
ATOM 607 O O . TRP A 1 77 ? 10.378 -6.140 -4.564 1.00 96.00 77 TRP A O 1
ATOM 617 N N . GLU A 1 78 ? 11.218 -4.848 -6.201 1.00 96.94 78 GLU A N 1
ATOM 618 C CA . GLU A 1 78 ? 10.743 -3.579 -5.640 1.00 96.94 78 GLU A CA 1
ATOM 619 C C . GLU A 1 78 ? 9.213 -3.532 -5.582 1.00 96.94 78 GLU A C 1
ATOM 621 O O . GLU A 1 78 ? 8.625 -3.246 -4.541 1.00 96.94 78 GLU A O 1
ATOM 626 N N . ARG A 1 79 ? 8.535 -3.919 -6.673 1.00 95.06 79 ARG A N 1
ATOM 627 C CA . ARG A 1 79 ? 7.065 -3.999 -6.691 1.00 95.06 79 ARG A CA 1
ATOM 628 C C . ARG A 1 79 ? 6.539 -4.929 -5.603 1.00 95.06 79 ARG A C 1
ATOM 630 O O . ARG A 1 79 ? 5.538 -4.613 -4.965 1.00 95.06 79 ARG A O 1
ATOM 637 N N . ARG A 1 80 ? 7.202 -6.065 -5.371 1.00 95.62 80 ARG A N 1
ATOM 638 C CA . ARG A 1 80 ? 6.801 -6.990 -4.307 1.00 95.62 80 ARG A CA 1
ATOM 639 C C . ARG A 1 80 ? 7.076 -6.426 -2.913 1.00 95.62 80 ARG A C 1
ATOM 641 O O . ARG A 1 80 ? 6.239 -6.609 -2.035 1.00 95.62 80 ARG A O 1
ATOM 648 N N . LYS A 1 81 ? 8.194 -5.721 -2.718 1.00 96.25 81 LYS A N 1
ATOM 649 C CA . LYS A 1 81 ? 8.532 -5.056 -1.450 1.00 96.25 81 LYS A CA 1
ATOM 650 C C . LYS A 1 81 ? 7.406 -4.124 -1.013 1.00 96.25 81 LYS A C 1
ATOM 652 O O . LYS A 1 81 ? 6.921 -4.248 0.105 1.00 96.25 81 LYS A O 1
ATOM 657 N N . ILE A 1 82 ? 6.927 -3.288 -1.934 1.00 96.38 82 ILE A N 1
ATOM 658 C CA . ILE A 1 82 ? 5.815 -2.361 -1.693 1.00 96.38 82 ILE A CA 1
ATOM 659 C C . ILE A 1 82 ? 4.559 -3.112 -1.225 1.00 96.38 82 ILE A C 1
ATOM 661 O O . ILE A 1 82 ? 3.894 -2.671 -0.291 1.00 96.38 82 ILE A O 1
ATOM 665 N N . ILE A 1 83 ? 4.242 -4.262 -1.831 1.00 95.75 83 ILE A N 1
ATOM 666 C CA . ILE 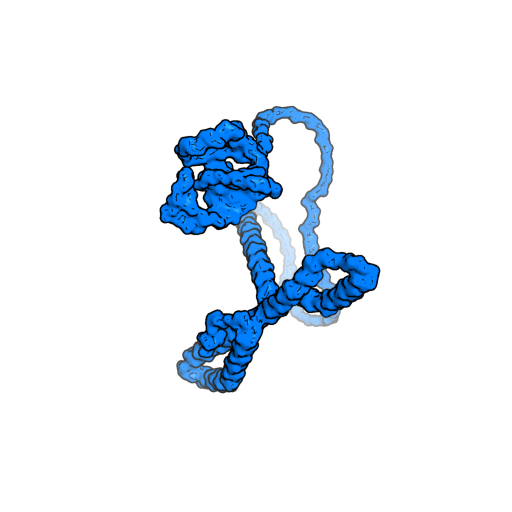A 1 83 ? 3.089 -5.084 -1.428 1.00 95.75 83 ILE A CA 1
ATOM 667 C C . ILE A 1 83 ? 3.264 -5.617 0.003 1.00 95.75 83 ILE A C 1
ATOM 669 O O . ILE A 1 83 ? 2.315 -5.581 0.784 1.00 95.75 83 ILE A O 1
ATOM 673 N N . TYR A 1 84 ? 4.456 -6.101 0.369 1.00 96.38 84 TYR A N 1
ATOM 674 C CA . TYR A 1 84 ? 4.715 -6.573 1.734 1.00 96.38 84 TYR A CA 1
ATOM 675 C C . TYR A 1 84 ? 4.681 -5.443 2.764 1.00 96.38 84 TYR A C 1
ATOM 677 O O . TYR A 1 84 ? 4.106 -5.627 3.832 1.00 96.38 84 TYR A O 1
ATOM 685 N N . GLU A 1 85 ? 5.212 -4.266 2.438 1.00 97.06 85 GLU A N 1
ATOM 686 C CA . GLU A 1 85 ? 5.135 -3.084 3.305 1.00 97.06 85 GLU A CA 1
ATOM 687 C C . GLU A 1 85 ? 3.681 -2.631 3.512 1.00 97.06 85 GLU A C 1
ATOM 689 O O . GLU A 1 85 ? 3.273 -2.347 4.637 1.00 97.06 85 GLU A O 1
ATOM 694 N N . GLN A 1 86 ? 2.867 -2.631 2.451 1.00 97.00 86 GLN A N 1
ATOM 695 C CA . GLN A 1 86 ? 1.430 -2.350 2.541 1.00 97.00 86 GLN A CA 1
ATOM 696 C C . GLN A 1 86 ? 0.691 -3.386 3.393 1.00 97.00 86 GLN A C 1
ATOM 698 O O . GLN A 1 86 ? -0.176 -3.023 4.190 1.00 97.00 86 GLN A O 1
ATOM 703 N N . ASN A 1 87 ? 1.020 -4.673 3.237 1.00 96.62 87 ASN A N 1
ATOM 704 C CA . ASN A 1 87 ? 0.431 -5.742 4.038 1.00 96.62 87 ASN A CA 1
ATOM 705 C C . ASN A 1 87 ? 0.799 -5.590 5.519 1.00 96.62 87 ASN A C 1
ATOM 707 O O . ASN A 1 87 ? -0.105 -5.626 6.348 1.00 96.62 87 ASN A O 1
ATOM 711 N N . LEU A 1 88 ? 2.072 -5.349 5.843 1.00 97.62 88 LEU A N 1
ATOM 712 C CA . LEU A 1 88 ? 2.527 -5.134 7.217 1.00 97.62 88 LEU A CA 1
ATOM 713 C C . LEU A 1 88 ? 1.799 -3.956 7.874 1.00 97.62 88 LEU A C 1
ATOM 715 O O . LEU A 1 88 ? 1.229 -4.121 8.951 1.00 97.62 88 LEU A O 1
ATOM 719 N N . ASP A 1 89 ? 1.743 -2.802 7.205 1.00 97.81 89 ASP A N 1
ATOM 720 C CA . ASP A 1 89 ? 1.030 -1.623 7.714 1.00 97.81 89 ASP A CA 1
ATOM 721 C C . ASP A 1 89 ? -0.460 -1.912 7.971 1.00 97.81 89 ASP A C 1
ATOM 723 O O . ASP A 1 89 ? -1.006 -1.521 9.005 1.00 97.81 89 ASP A O 1
ATOM 727 N N . THR A 1 90 ? -1.097 -2.671 7.072 1.00 96.81 90 THR A N 1
ATOM 728 C CA . THR A 1 90 ? -2.496 -3.100 7.223 1.00 96.81 90 THR A CA 1
ATOM 729 C C . THR A 1 90 ? -2.675 -4.029 8.426 1.00 96.81 90 THR A C 1
ATOM 731 O O . THR A 1 90 ? -3.627 -3.863 9.186 1.00 96.81 90 THR A O 1
ATOM 734 N N . GLN A 1 91 ? -1.771 -4.993 8.640 1.00 97.69 91 GLN A N 1
ATOM 735 C CA . GLN A 1 91 ? -1.856 -5.897 9.793 1.00 97.69 91 GLN A CA 1
ATOM 736 C C . GLN A 1 91 ? -1.594 -5.173 11.116 1.00 97.69 91 GLN A C 1
ATOM 738 O O . GLN A 1 91 ? -2.253 -5.464 12.113 1.00 97.69 91 GLN A O 1
ATOM 743 N N . MET A 1 92 ? -0.672 -4.206 11.135 1.00 96.56 92 MET A N 1
ATOM 744 C CA . MET A 1 92 ? -0.431 -3.369 12.312 1.00 96.56 92 MET A CA 1
ATOM 745 C C . MET A 1 92 ? -1.667 -2.541 12.660 1.00 96.56 92 MET A C 1
ATOM 747 O O . MET A 1 92 ? -2.101 -2.566 13.809 1.00 96.56 92 MET A O 1
ATOM 751 N N . PHE A 1 93 ? -2.266 -1.888 11.658 1.00 97.19 93 PHE A N 1
ATOM 752 C CA . PHE A 1 93 ? -3.512 -1.143 11.817 1.00 97.19 93 PHE A CA 1
ATOM 753 C C . PHE A 1 93 ? -4.636 -2.032 12.355 1.00 97.19 93 PHE A C 1
ATOM 755 O O . PHE A 1 93 ? -5.271 -1.690 13.348 1.00 97.19 93 PHE A O 1
ATOM 762 N N . LYS A 1 94 ? -4.849 -3.199 11.734 1.00 96.31 94 LYS A N 1
ATOM 763 C CA . LYS A 1 94 ? -5.884 -4.147 12.151 1.00 96.31 94 LYS A CA 1
ATOM 764 C C . LYS A 1 94 ? -5.695 -4.572 13.606 1.00 96.31 94 LYS A C 1
ATOM 766 O O . LYS A 1 94 ? -6.636 -4.507 14.382 1.00 96.31 94 LYS A O 1
ATOM 771 N N . ARG A 1 95 ? -4.474 -4.947 13.997 1.00 96.94 95 ARG A N 1
ATOM 772 C CA . ARG A 1 95 ? -4.166 -5.320 15.384 1.00 96.94 95 ARG A CA 1
ATOM 773 C C . ARG A 1 95 ? -4.470 -4.179 16.358 1.00 96.94 95 ARG A C 1
ATOM 775 O O . ARG A 1 95 ? -5.019 -4.428 17.423 1.00 96.94 95 ARG A O 1
ATOM 782 N N . GLU A 1 96 ? -4.090 -2.946 16.028 1.00 96.06 96 GLU A N 1
ATOM 783 C CA . GLU A 1 96 ? -4.365 -1.769 16.866 1.00 96.06 96 GLU A CA 1
ATOM 784 C C . GLU A 1 96 ? -5.872 -1.497 16.993 1.00 96.06 96 GLU A C 1
ATOM 786 O O . GLU A 1 96 ? -6.349 -1.224 18.096 1.00 96.06 96 GLU A O 1
ATOM 791 N N . ALA A 1 97 ? -6.620 -1.638 15.895 1.00 96.75 97 ALA A N 1
ATOM 792 C CA . ALA A 1 97 ? -8.075 -1.536 15.878 1.00 96.75 97 ALA A CA 1
ATOM 793 C C . ALA A 1 97 ? -8.730 -2.615 16.747 1.00 96.75 97 ALA A C 1
ATOM 795 O O . ALA A 1 97 ? -9.505 -2.276 17.638 1.00 96.75 97 ALA A O 1
ATOM 796 N N . ASP A 1 98 ? -8.342 -3.880 16.572 1.00 96.75 98 ASP A N 1
ATOM 797 C CA . ASP A 1 98 ? -8.860 -5.006 17.353 1.00 96.75 98 ASP A CA 1
ATOM 798 C C . ASP A 1 98 ? -8.562 -4.820 18.856 1.00 96.75 98 ASP A C 1
ATOM 800 O O . ASP A 1 98 ? -9.394 -5.118 19.713 1.00 96.75 98 ASP A O 1
ATOM 804 N N . LEU A 1 99 ? -7.377 -4.310 19.215 1.00 95.75 99 LEU A N 1
ATOM 805 C CA . LEU A 1 99 ? -7.022 -4.031 20.611 1.00 95.75 99 LEU A CA 1
ATOM 806 C C . LEU A 1 99 ? -7.906 -2.939 21.225 1.00 95.75 99 LEU A C 1
ATOM 808 O O . LEU A 1 99 ? -8.355 -3.093 22.363 1.00 95.75 99 LEU A O 1
ATOM 812 N N . LEU A 1 100 ? -8.158 -1.850 20.495 1.00 95.75 100 LEU A N 1
ATOM 813 C CA . LEU A 1 100 ? -9.009 -0.761 20.975 1.00 95.75 100 LEU A CA 1
ATOM 814 C C . LEU A 1 100 ? -10.490 -1.145 21.002 1.00 95.75 100 LEU A C 1
ATOM 816 O O . LEU A 1 100 ? -11.186 -0.781 21.947 1.00 95.75 100 LEU A O 1
ATOM 820 N N . GLU A 1 101 ? -10.961 -1.932 20.038 1.00 96.31 101 GLU A N 1
ATOM 821 C CA . GLU A 1 101 ? -12.317 -2.480 20.043 1.00 96.31 101 GLU A CA 1
ATOM 822 C C . GLU A 1 101 ? -12.536 -3.382 21.262 1.00 96.31 101 GLU A C 1
ATOM 824 O O . GLU A 1 101 ? -13.471 -3.165 22.032 1.00 96.31 101 GLU A O 1
ATOM 829 N N . ASN A 1 102 ? -11.622 -4.322 21.520 1.00 96.88 102 ASN A N 1
ATOM 830 C CA . ASN A 1 102 ? -11.684 -5.164 22.716 1.00 96.88 102 ASN A CA 1
ATOM 831 C C . ASN A 1 102 ? -11.625 -4.337 24.008 1.00 96.88 102 ASN A C 1
ATOM 833 O O . ASN A 1 102 ? -12.303 -4.663 24.987 1.00 96.88 102 ASN A O 1
ATOM 837 N N . TRP A 1 103 ? -10.841 -3.254 24.022 1.00 95.12 103 TRP A N 1
ATOM 838 C CA . TRP A 1 103 ? -10.798 -2.339 25.157 1.00 95.12 103 TRP A CA 1
ATOM 839 C C . TRP A 1 103 ? -12.158 -1.667 25.387 1.00 95.12 103 TRP A C 1
ATOM 841 O O . TRP A 1 103 ? -12.653 -1.725 26.512 1.00 95.12 103 TRP A O 1
ATOM 851 N N . ILE A 1 104 ? -12.804 -1.129 24.345 1.00 94.44 104 ILE A N 1
ATOM 852 C CA . ILE A 1 104 ? -14.157 -0.548 24.430 1.00 94.44 104 ILE A CA 1
ATOM 853 C C . ILE A 1 104 ? -15.153 -1.586 24.956 1.00 94.44 104 ILE A C 1
ATOM 855 O O . ILE A 1 104 ? -15.832 -1.340 25.954 1.00 94.44 104 ILE A O 1
ATOM 859 N N . VAL A 1 105 ? -15.185 -2.773 24.344 1.00 96.25 105 VAL A N 1
ATOM 860 C CA . VAL A 1 105 ? -16.103 -3.859 24.720 1.00 96.25 105 VAL A CA 1
ATOM 861 C C . VAL A 1 105 ? -15.915 -4.265 26.185 1.00 96.25 105 VAL A C 1
ATOM 863 O O . VAL A 1 105 ? -16.889 -4.526 26.885 1.00 96.25 105 VAL A O 1
ATOM 866 N N . SER A 1 106 ? -14.678 -4.267 26.694 1.00 94.75 106 SER A N 1
ATOM 867 C CA . SER A 1 106 ? -14.398 -4.580 28.104 1.00 94.75 106 SER A CA 1
ATOM 868 C C . SER A 1 106 ? -14.899 -3.518 29.094 1.00 94.75 106 SER A C 1
ATOM 870 O O . SER A 1 106 ? -15.053 -3.810 30.281 1.00 94.75 106 SER A O 1
ATOM 872 N N . ARG A 1 107 ? -15.129 -2.282 28.631 1.00 93.38 107 ARG A N 1
ATOM 873 C CA . ARG A 1 107 ? -15.603 -1.152 29.446 1.00 93.38 107 ARG A CA 1
ATOM 874 C C . ARG A 1 107 ? -17.109 -0.938 29.375 1.00 93.38 107 ARG A C 1
ATOM 876 O O . ARG A 1 107 ? -17.675 -0.399 30.324 1.00 93.38 107 ARG A O 1
ATOM 883 N N . GLU A 1 108 ? -17.753 -1.414 28.316 1.00 93.19 108 GLU A N 1
ATOM 884 C CA . GLU A 1 108 ? -19.204 -1.347 28.118 1.00 93.19 108 GLU A CA 1
ATOM 885 C C . GLU A 1 108 ? -20.023 -1.799 29.350 1.00 93.19 108 GLU A C 1
ATOM 887 O O . GLU A 1 108 ? -20.937 -1.072 29.742 1.00 93.19 108 GLU A O 1
ATOM 892 N N . PRO A 1 109 ? -19.697 -2.908 30.053 1.00 92.38 109 PRO A N 1
ATOM 893 C CA . PRO A 1 109 ? -20.483 -3.338 31.212 1.00 92.38 109 PRO A CA 1
ATOM 894 C C . PRO A 1 109 ? -20.453 -2.343 32.376 1.00 92.38 109 PRO A C 1
ATOM 896 O O . PRO A 1 109 ? -21.443 -2.209 33.088 1.00 92.38 109 PRO A O 1
ATOM 899 N N . THR A 1 110 ? -19.338 -1.630 32.565 1.00 88.00 110 THR A N 1
ATOM 900 C CA . THR A 1 110 ? -19.211 -0.603 33.611 1.00 88.00 110 THR A CA 1
ATOM 901 C C . THR A 1 110 ? -20.150 0.570 33.342 1.00 88.00 110 THR A C 1
ATOM 903 O O . THR A 1 110 ? -20.726 1.115 34.276 1.00 88.00 110 THR A O 1
ATOM 906 N N . LEU A 1 111 ? -20.341 0.930 32.069 1.00 86.62 111 LEU A N 1
ATOM 907 C CA . LEU A 1 111 ? -21.270 1.984 31.650 1.00 86.62 111 LEU A CA 1
ATOM 908 C C . LEU A 1 111 ? -22.737 1.546 31.714 1.00 86.62 111 LEU A C 1
ATOM 910 O O . LEU A 1 111 ? -23.623 2.380 31.880 1.00 86.62 111 LEU A O 1
ATOM 914 N N . GLN A 1 112 ? -22.997 0.246 31.585 1.00 90.75 112 GLN A N 1
ATOM 915 C CA . GLN A 1 112 ? -24.340 -0.323 31.693 1.00 90.75 112 GLN A CA 1
ATOM 916 C C . GLN A 1 112 ? -24.783 -0.568 33.146 1.00 90.75 112 GLN A C 1
ATOM 918 O O . GLN A 1 112 ? -25.951 -0.902 33.365 1.00 90.75 112 GLN A O 1
ATOM 923 N N . ASP A 1 113 ? -23.902 -0.407 34.145 1.00 87.50 113 ASP A N 1
ATOM 924 C CA . ASP A 1 113 ? -24.288 -0.537 35.554 1.00 87.50 113 ASP A CA 1
ATOM 925 C C . ASP A 1 113 ? -25.179 0.646 35.974 1.00 87.50 113 ASP A C 1
ATOM 927 O O . ASP A 1 113 ? -24.711 1.743 36.261 1.00 87.50 113 ASP A O 1
ATOM 931 N N . GLY A 1 114 ? -26.493 0.419 36.013 1.00 85.56 114 GLY A N 1
ATOM 932 C CA . GLY A 1 114 ? -27.499 1.428 36.364 1.00 85.56 114 GLY A CA 1
ATOM 933 C C . GLY A 1 114 ? -27.645 1.710 37.865 1.00 85.56 114 GLY A C 1
ATOM 934 O O . GLY A 1 114 ? -28.667 2.257 38.283 1.00 85.56 114 GLY A O 1
ATOM 935 N N . LYS A 1 115 ? -26.690 1.295 38.705 1.00 89.31 115 LYS A N 1
ATOM 936 C CA . LYS A 1 115 ? -26.739 1.533 40.156 1.00 89.31 115 LYS A CA 1
ATOM 937 C C . LYS A 1 115 ? -26.428 2.989 40.474 1.00 89.31 115 LYS A C 1
ATOM 939 O O . LYS A 1 115 ? -25.342 3.475 40.188 1.00 89.31 115 LYS A O 1
ATOM 944 N N . LEU A 1 116 ? -27.358 3.642 41.163 1.00 89.44 116 LEU A N 1
ATOM 945 C CA . LEU A 1 116 ? -27.218 5.040 41.585 1.00 89.44 116 LEU A CA 1
ATOM 946 C C . LEU A 1 116 ? -26.736 5.193 43.037 1.00 89.44 116 LEU A C 1
ATOM 948 O O . LEU A 1 116 ? -26.381 6.290 43.442 1.00 89.44 116 LEU A O 1
ATOM 952 N N . GLY A 1 117 ? -26.682 4.100 43.805 1.00 91.19 117 GLY A N 1
ATOM 953 C CA . GLY A 1 117 ? -26.355 4.114 45.232 1.00 91.19 117 GLY A CA 1
ATOM 954 C C . GLY A 1 117 ? -27.560 4.430 46.127 1.00 91.19 117 GLY A C 1
ATOM 955 O O . GLY A 1 117 ? -28.513 5.082 45.712 1.00 91.19 117 GLY A O 1
ATOM 956 N N . GLU A 1 118 ? -27.529 3.929 47.362 1.00 94.19 118 GLU A N 1
ATOM 957 C CA . GLU A 1 118 ? -28.624 4.021 48.344 1.00 94.19 118 GLU A CA 1
ATOM 958 C C . GLU A 1 118 ? -28.319 5.013 49.481 1.00 94.19 118 GLU A C 1
ATOM 960 O O . GLU A 1 118 ? -29.169 5.295 50.323 1.00 94.19 118 GLU A O 1
ATOM 965 N N . SER A 1 119 ? -27.101 5.559 49.521 1.00 97.19 119 SER A N 1
ATOM 966 C CA . SER A 1 119 ? -26.645 6.510 50.539 1.00 97.19 119 SER A CA 1
ATOM 967 C C . SER A 1 119 ? -25.691 7.546 49.944 1.00 97.19 119 SER A C 1
ATOM 969 O O . SER A 1 119 ? -25.026 7.268 48.947 1.00 97.19 119 SER A O 1
ATOM 971 N N . ILE A 1 120 ? -25.585 8.722 50.574 1.00 95.75 120 ILE A N 1
ATOM 972 C CA . ILE A 1 120 ? -24.679 9.800 50.132 1.00 95.75 120 ILE A CA 1
ATOM 973 C C . ILE A 1 120 ? -23.231 9.298 49.959 1.00 95.75 120 ILE A C 1
ATOM 975 O O . ILE A 1 120 ? -22.690 9.493 48.874 1.00 95.75 120 ILE A O 1
ATOM 979 N N . PRO A 1 121 ? -22.626 8.561 50.919 1.00 96.25 121 PRO A N 1
ATOM 980 C CA . PRO A 1 121 ? -21.259 8.061 50.744 1.00 96.25 121 PRO A CA 1
ATOM 981 C C . PRO A 1 121 ? -21.112 7.100 49.556 1.00 96.25 121 PRO A C 1
ATOM 983 O O . PRO A 1 121 ? -20.078 7.069 48.893 1.00 96.25 121 PRO A O 1
ATOM 986 N N . GLN A 1 122 ? -22.147 6.306 49.263 1.00 95.94 122 GLN A N 1
ATOM 987 C CA . GLN A 1 122 ? -22.134 5.394 48.120 1.00 95.94 122 GLN A CA 1
ATOM 988 C C . GLN A 1 122 ? -22.240 6.146 46.789 1.00 95.94 122 GLN A C 1
ATOM 990 O O . GLN A 1 122 ? -21.588 5.756 45.824 1.00 95.94 122 GLN A O 1
ATOM 995 N N . VAL A 1 123 ? -23.040 7.214 46.738 1.00 96.19 123 VAL A N 1
ATOM 996 C CA . VAL A 1 123 ? -23.145 8.095 45.566 1.00 96.19 123 VAL A CA 1
ATOM 997 C C . VAL A 1 123 ? -21.808 8.793 45.305 1.00 96.19 123 VAL A C 1
ATOM 999 O O . VAL A 1 123 ? -21.327 8.772 44.177 1.00 96.19 123 VAL A O 1
ATOM 1002 N N . GLU A 1 124 ? -21.170 9.355 46.336 1.00 96.19 124 GLU A N 1
ATOM 1003 C CA . GLU A 1 124 ? -19.853 10.003 46.222 1.00 96.19 124 GLU A CA 1
ATOM 1004 C C . GLU A 1 124 ? -18.781 9.038 45.693 1.00 96.19 124 GLU A C 1
ATOM 1006 O O . GLU A 1 124 ? -18.011 9.378 44.796 1.00 96.19 124 GLU A O 1
ATOM 1011 N N . GLU A 1 125 ? -18.774 7.798 46.184 1.00 95.31 125 GLU A N 1
ATOM 1012 C CA . GLU A 1 125 ? -17.867 6.757 45.699 1.00 95.31 125 GLU A CA 1
ATOM 1013 C C . GLU A 1 125 ? -18.140 6.365 44.234 1.00 95.31 125 GLU A C 1
ATOM 1015 O O . GLU A 1 125 ? -17.200 6.092 43.483 1.00 95.31 125 GLU A O 1
ATOM 1020 N N . LEU A 1 126 ? -19.405 6.342 43.798 1.00 94.06 126 LEU A N 1
ATOM 1021 C CA . LEU A 1 126 ? -19.764 6.102 42.394 1.00 94.06 126 LEU A CA 1
ATOM 1022 C C . LEU A 1 126 ? -19.306 7.249 41.486 1.00 94.06 126 LEU A C 1
ATOM 1024 O O . LEU A 1 126 ? -18.762 6.976 40.417 1.00 94.06 126 LEU A O 1
ATOM 1028 N N . ILE A 1 127 ? -19.461 8.503 41.922 1.00 94.56 127 ILE A N 1
ATOM 1029 C CA . ILE A 1 127 ? -18.959 9.682 41.199 1.00 94.56 127 ILE A CA 1
ATOM 1030 C C . ILE A 1 127 ? -17.445 9.582 41.034 1.00 94.56 127 ILE A C 1
ATOM 1032 O O . ILE A 1 127 ? -16.945 9.651 39.915 1.00 94.56 127 ILE A O 1
ATOM 1036 N N . ARG A 1 128 ? -16.716 9.314 42.122 1.00 95.69 128 ARG A N 1
ATOM 1037 C CA . ARG A 1 128 ? -15.257 9.167 42.086 1.00 95.69 128 ARG A CA 1
ATOM 1038 C C . ARG A 1 128 ? -14.812 8.067 41.115 1.00 95.69 128 ARG A C 1
ATOM 1040 O O . ARG A 1 128 ? -13.889 8.267 40.333 1.00 95.69 128 ARG A O 1
ATOM 1047 N N . LYS A 1 129 ? -15.487 6.910 41.123 1.00 94.00 129 LYS A N 1
ATOM 1048 C CA . LYS A 1 129 ? -15.225 5.830 40.153 1.00 94.00 129 LYS A CA 1
ATOM 1049 C C . LYS A 1 129 ? -15.499 6.254 38.712 1.00 94.00 129 LYS A C 1
ATOM 1051 O O . LYS A 1 129 ? -14.783 5.811 37.817 1.00 94.00 129 LYS A O 1
ATOM 1056 N N . HIS A 1 130 ? -16.529 7.065 38.484 1.00 94.19 130 HIS A N 1
ATOM 1057 C CA . HIS A 1 130 ? -16.849 7.581 37.158 1.00 94.19 130 HIS A CA 1
ATOM 1058 C C . HIS A 1 130 ? -15.787 8.571 36.668 1.00 94.19 130 HIS A C 1
ATOM 1060 O O . HIS A 1 130 ? -15.293 8.415 35.558 1.00 94.19 130 HIS A O 1
ATOM 1066 N N . GLU A 1 131 ? -15.349 9.505 37.511 1.00 95.88 131 GLU A N 1
ATOM 1067 C CA . GLU A 1 131 ? -14.252 10.430 37.190 1.00 95.88 131 GLU A CA 1
ATOM 1068 C C . GLU A 1 131 ? -12.942 9.686 36.887 1.00 95.88 131 GLU A C 1
ATOM 1070 O O . GLU A 1 131 ? -12.218 10.023 35.949 1.00 95.88 131 GLU A O 1
ATOM 1075 N N . ASP A 1 132 ? -12.624 8.646 37.667 1.00 95.38 132 ASP A N 1
ATOM 1076 C CA . ASP A 1 132 ? -11.468 7.788 37.399 1.00 95.38 132 ASP A CA 1
ATOM 1077 C C . ASP A 1 132 ? -11.612 7.094 36.035 1.00 95.38 132 ASP A C 1
ATOM 1079 O O . ASP A 1 132 ? -10.652 7.019 35.269 1.00 95.38 132 ASP A O 1
ATOM 1083 N N . PHE A 1 133 ? -12.815 6.628 35.695 1.00 93.88 133 PHE A N 1
ATOM 1084 C CA . PHE A 1 133 ? -13.102 6.028 34.397 1.00 93.88 133 PHE A CA 1
ATOM 1085 C C . PHE A 1 133 ? -12.948 7.027 33.237 1.00 93.88 133 PHE A C 1
ATOM 1087 O O . PHE A 1 133 ? -12.294 6.692 32.247 1.00 93.88 133 PHE A O 1
ATOM 1094 N N . GLU A 1 134 ? -13.454 8.254 33.362 1.00 95.19 134 GLU A N 1
ATOM 1095 C CA . GLU A 1 134 ? -13.282 9.313 32.356 1.00 95.19 134 GLU A CA 1
ATOM 1096 C C . GLU A 1 134 ? -11.802 9.605 32.084 1.00 95.19 134 GLU A C 1
ATOM 1098 O O . GLU A 1 134 ? -11.377 9.603 30.928 1.00 95.19 134 GLU A O 1
ATOM 1103 N N . LYS A 1 135 ? -10.980 9.721 33.135 1.00 96.56 135 LYS A N 1
ATOM 1104 C CA . LYS A 1 135 ? -9.521 9.883 32.988 1.00 96.56 135 LYS A CA 1
ATOM 1105 C C . LYS A 1 135 ? -8.883 8.711 32.247 1.00 96.56 135 LYS A C 1
ATOM 1107 O O . LYS A 1 135 ? -7.943 8.898 31.476 1.00 96.56 135 LYS A O 1
ATOM 1112 N N . THR A 1 136 ? -9.375 7.483 32.452 1.00 94.06 136 THR A N 1
ATOM 1113 C CA . THR A 1 136 ? -8.868 6.331 31.687 1.00 94.06 136 THR A CA 1
ATOM 1114 C C . THR A 1 136 ? -9.238 6.390 30.208 1.00 94.06 136 THR A C 1
ATOM 1116 O O . THR A 1 136 ? -8.444 5.915 29.395 1.00 94.06 136 THR A O 1
ATOM 1119 N N . ILE A 1 137 ? -10.396 6.967 29.855 1.00 93.75 137 ILE A N 1
ATOM 1120 C CA . ILE A 1 137 ? -10.791 7.213 28.460 1.00 93.75 137 ILE A CA 1
ATOM 1121 C C . ILE A 1 137 ? -9.893 8.279 27.842 1.00 93.75 137 ILE A C 1
ATOM 1123 O O . ILE A 1 137 ? -9.330 8.039 26.775 1.00 93.75 137 ILE A O 1
ATOM 1127 N N . GLU A 1 138 ? -9.716 9.409 28.524 1.00 95.44 138 GLU A N 1
ATOM 1128 C CA . GLU A 1 138 ? -8.852 10.506 28.075 1.00 95.44 138 GLU A CA 1
ATOM 1129 C C . GLU A 1 138 ? -7.422 10.004 27.814 1.00 95.44 138 GLU A C 1
ATOM 1131 O O . GLU A 1 138 ? -6.846 10.242 26.756 1.00 95.44 138 GLU A O 1
ATOM 1136 N N . ALA A 1 139 ? -6.888 9.159 28.701 1.00 95.06 139 ALA A N 1
ATOM 1137 C CA . ALA A 1 139 ? -5.574 8.543 28.521 1.00 95.06 139 ALA A CA 1
ATOM 1138 C C . ALA A 1 139 ? -5.462 7.589 27.308 1.00 95.06 139 ALA A C 1
ATOM 1140 O O . ALA A 1 139 ? -4.349 7.212 26.934 1.00 95.06 139 ALA A O 1
ATOM 1141 N N . GLN A 1 140 ? -6.574 7.136 26.710 1.00 94.25 140 GLN A N 1
ATOM 1142 C CA . GLN A 1 140 ? -6.559 6.354 25.464 1.00 94.25 140 GLN A CA 1
ATOM 1143 C C . GLN A 1 140 ? -6.751 7.208 24.204 1.00 94.25 140 GLN A C 1
ATOM 1145 O O . GLN A 1 140 ? -6.600 6.669 23.105 1.00 94.25 140 GLN A O 1
ATOM 1150 N N . GLU A 1 141 ? -7.065 8.501 24.324 1.00 94.38 141 GLU A N 1
ATOM 1151 C CA . GLU A 1 141 ? -7.456 9.354 23.197 1.00 94.38 141 GLU A CA 1
ATOM 1152 C C . GLU A 1 141 ? -6.411 9.353 22.065 1.00 94.38 141 GLU A C 1
ATOM 1154 O O . GLU A 1 141 ? -6.753 9.148 20.898 1.00 94.38 141 GLU A O 1
ATOM 1159 N N . ASP A 1 142 ? -5.125 9.458 22.403 1.00 94.25 142 ASP A N 1
ATOM 1160 C CA . ASP A 1 142 ? -4.029 9.441 21.425 1.00 94.25 142 ASP A CA 1
ATOM 1161 C C . ASP A 1 142 ? -4.003 8.164 20.573 1.00 94.25 142 ASP A C 1
ATOM 1163 O O . ASP A 1 142 ? -3.699 8.204 19.377 1.00 94.25 142 ASP A O 1
ATOM 1167 N N . LYS A 1 143 ? -4.366 7.017 21.157 1.00 92.94 143 LYS A N 1
ATOM 1168 C CA . LYS A 1 143 ? -4.420 5.745 20.425 1.00 92.94 143 LYS A CA 1
ATOM 1169 C C . LYS A 1 143 ? -5.583 5.726 19.436 1.00 92.94 143 LYS A C 1
ATOM 1171 O O . LYS A 1 143 ? -5.432 5.212 18.330 1.00 92.94 143 LYS A O 1
ATOM 1176 N N . PHE A 1 144 ? -6.719 6.321 19.798 1.00 92.75 144 PHE A N 1
ATOM 1177 C CA . PHE A 1 144 ? -7.841 6.495 18.875 1.00 92.75 144 PHE A CA 1
ATOM 1178 C C . PHE A 1 144 ? -7.493 7.458 17.740 1.00 92.75 144 PHE A C 1
ATOM 1180 O O . PHE A 1 144 ? -7.800 7.173 16.581 1.00 92.75 144 PHE A O 1
ATOM 1187 N N . HIS A 1 145 ? -6.797 8.561 18.033 1.00 92.75 145 HIS A N 1
ATOM 1188 C CA . HIS A 1 145 ? -6.318 9.472 16.989 1.00 92.75 145 HIS A CA 1
ATOM 1189 C C . HIS A 1 145 ? -5.331 8.791 16.043 1.00 92.75 145 HIS A C 1
ATOM 1191 O O . HIS A 1 145 ? -5.410 9.013 14.833 1.00 92.75 145 HIS A O 1
ATOM 1197 N N . ALA A 1 146 ? -4.463 7.909 16.545 1.00 90.50 146 ALA A N 1
ATOM 1198 C CA . ALA A 1 146 ? -3.550 7.134 15.707 1.00 90.50 146 ALA A CA 1
ATOM 1199 C C . ALA A 1 146 ? -4.289 6.248 14.684 1.00 90.50 146 ALA A C 1
ATOM 1201 O O . ALA A 1 146 ? -3.837 6.139 13.543 1.00 90.50 146 ALA A O 1
ATOM 1202 N N . LEU A 1 147 ? -5.456 5.692 15.034 1.00 92.31 147 LEU A N 1
ATOM 1203 C CA . LEU A 1 147 ? -6.298 4.915 14.112 1.00 92.31 147 LEU A CA 1
ATOM 1204 C C . LEU A 1 147 ? -7.042 5.758 13.069 1.00 92.31 147 LEU A C 1
ATOM 1206 O O . LEU A 1 147 ? -7.559 5.212 12.100 1.00 92.31 147 LEU A O 1
ATOM 1210 N N . ARG A 1 148 ? -7.083 7.089 13.194 1.00 91.25 148 ARG A N 1
ATOM 1211 C CA . ARG A 1 148 ? -7.664 7.952 12.146 1.00 91.25 148 ARG A CA 1
ATOM 1212 C C . ARG A 1 148 ? -6.771 8.059 10.906 1.00 91.25 148 ARG A C 1
ATOM 1214 O O . ARG A 1 148 ? -7.164 8.680 9.917 1.00 91.25 148 ARG A O 1
ATOM 1221 N N . ARG A 1 149 ? -5.556 7.505 10.958 1.00 93.75 149 ARG A N 1
ATOM 1222 C CA . ARG A 1 149 ? -4.627 7.478 9.827 1.00 93.75 149 ARG A CA 1
ATOM 1223 C C . ARG A 1 149 ? -5.160 6.605 8.690 1.00 93.75 149 ARG A C 1
ATOM 1225 O O . ARG A 1 149 ? -5.804 5.591 8.914 1.00 93.75 149 ARG A O 1
ATOM 1232 N N . ILE A 1 150 ? -4.777 6.964 7.471 1.00 91.31 150 ILE A N 1
ATOM 1233 C CA . ILE A 1 150 ? -5.002 6.150 6.272 1.00 91.31 150 ILE A CA 1
ATOM 1234 C C . ILE A 1 150 ? -3.807 5.208 6.089 1.00 91.31 150 ILE A C 1
ATOM 1236 O O . ILE A 1 150 ? -2.657 5.667 6.120 1.00 91.31 150 ILE A O 1
ATOM 1240 N N . THR A 1 151 ? -4.078 3.925 5.867 1.00 95.19 151 THR A N 1
ATOM 1241 C CA . THR A 1 151 ? -3.065 2.894 5.600 1.00 95.19 151 THR A CA 1
ATOM 1242 C C . THR A 1 151 ? -2.367 3.106 4.253 1.00 95.19 151 THR A C 1
ATOM 1244 O O . THR A 1 151 ? -2.863 3.777 3.341 1.00 95.19 151 THR A O 1
ATOM 1247 N N . LEU A 1 152 ? -1.187 2.513 4.080 1.00 95.00 152 LEU A N 1
ATOM 1248 C CA . LEU A 1 152 ? -0.445 2.542 2.819 1.00 95.00 152 LEU A CA 1
ATOM 1249 C C . LEU A 1 152 ? -1.229 1.896 1.672 1.00 95.00 152 LEU A C 1
ATOM 1251 O O . LEU A 1 152 ? -1.123 2.357 0.533 1.00 95.00 152 LEU A O 1
ATOM 1255 N N . LEU A 1 153 ? -2.014 0.857 1.970 1.00 93.75 153 LEU A N 1
ATOM 1256 C CA . LEU A 1 153 ? -2.864 0.182 0.995 1.00 93.75 153 LEU A CA 1
ATOM 1257 C C . LEU A 1 153 ? -3.978 1.109 0.497 1.00 93.75 153 LEU A C 1
ATOM 1259 O O . LEU A 1 153 ? -4.147 1.273 -0.710 1.00 93.75 153 LEU A O 1
ATOM 1263 N N . GLU A 1 154 ? -4.685 1.774 1.409 1.00 94.06 154 GLU A N 1
ATOM 1264 C CA . GLU A 1 154 ? -5.730 2.741 1.059 1.00 94.06 154 GLU A CA 1
ATOM 1265 C C . GLU A 1 154 ? -5.161 3.925 0.268 1.00 94.06 154 GLU A C 1
ATOM 1267 O O . GLU A 1 154 ? -5.718 4.308 -0.761 1.00 94.06 154 GLU A O 1
ATOM 1272 N N . ARG A 1 155 ? -3.995 4.457 0.667 1.00 95.31 155 ARG A N 1
ATOM 1273 C CA . ARG A 1 155 ? -3.294 5.504 -0.100 1.00 95.31 155 ARG A CA 1
ATOM 1274 C C . ARG A 1 155 ? -2.912 5.035 -1.501 1.00 95.31 155 ARG A C 1
ATOM 1276 O O . ARG A 1 155 ? -2.989 5.803 -2.459 1.00 95.31 155 ARG A O 1
ATOM 1283 N N . ALA A 1 156 ? -2.449 3.794 -1.642 1.00 93.88 156 ALA A N 1
ATOM 1284 C CA . ALA A 1 156 ? -2.110 3.231 -2.944 1.00 93.88 156 ALA A CA 1
ATOM 1285 C C . ALA A 1 156 ? -3.350 3.085 -3.831 1.00 93.88 156 ALA A C 1
ATOM 1287 O O . ALA A 1 156 ? -3.307 3.475 -4.997 1.00 93.88 156 ALA A O 1
ATOM 1288 N N . PHE A 1 157 ? -4.456 2.612 -3.260 1.00 95.06 157 PHE A N 1
ATOM 1289 C CA . PHE A 1 157 ? -5.734 2.498 -3.948 1.00 95.06 157 PHE A CA 1
ATOM 1290 C C . PHE A 1 157 ? -6.271 3.862 -4.400 1.00 95.06 157 PHE A C 1
ATOM 1292 O O . PHE A 1 157 ? -6.668 4.013 -5.554 1.00 95.06 157 PHE A O 1
ATOM 1299 N N . GLN A 1 158 ? -6.202 4.885 -3.545 1.00 94.62 158 GLN A N 1
ATOM 1300 C CA . GLN A 1 158 ? -6.606 6.244 -3.907 1.00 94.62 158 GLN A CA 1
ATOM 1301 C C . GLN A 1 158 ? -5.772 6.794 -5.075 1.00 94.62 158 GLN A C 1
ATOM 1303 O O . GLN A 1 158 ? -6.331 7.256 -6.069 1.00 94.62 158 GLN A O 1
ATOM 1308 N N . ARG A 1 159 ? -4.439 6.670 -5.013 1.00 94.75 159 ARG A N 1
ATOM 1309 C CA . ARG A 1 159 ? -3.556 7.091 -6.117 1.00 94.75 159 ARG A CA 1
ATOM 1310 C C . ARG A 1 159 ? -3.857 6.354 -7.419 1.00 94.75 159 ARG A C 1
ATOM 1312 O O . ARG A 1 159 ? -3.772 6.948 -8.490 1.00 94.75 159 ARG A O 1
ATOM 1319 N N . GLN A 1 160 ? -4.207 5.071 -7.341 1.00 94.56 160 GLN A N 1
ATOM 1320 C CA . GLN A 1 160 ? -4.593 4.293 -8.514 1.00 94.56 160 GLN A CA 1
ATOM 1321 C C . GLN A 1 160 ? -5.872 4.845 -9.157 1.00 94.56 160 GLN A C 1
ATOM 1323 O O . GLN A 1 160 ? -5.907 5.019 -10.374 1.00 94.56 160 GLN A O 1
ATOM 1328 N N . GLN A 1 161 ? -6.892 5.167 -8.358 1.00 95.69 161 GLN A N 1
ATOM 1329 C CA . GLN A 1 161 ? -8.126 5.774 -8.866 1.00 95.69 161 GLN A CA 1
ATOM 1330 C C . GLN A 1 161 ? -7.873 7.145 -9.499 1.00 95.69 161 GLN A C 1
ATOM 1332 O O . GLN A 1 161 ? -8.375 7.430 -10.587 1.00 95.69 161 GLN A O 1
ATOM 1337 N N . GLU A 1 162 ? -7.071 7.987 -8.847 1.00 95.94 162 GLU A N 1
ATOM 1338 C CA . GLU A 1 162 ? -6.691 9.304 -9.368 1.00 95.94 162 GLU A CA 1
ATOM 1339 C C . GLU A 1 162 ? -5.953 9.181 -10.708 1.00 95.94 162 GLU A C 1
ATOM 1341 O O . GLU A 1 162 ? -6.275 9.892 -11.662 1.00 95.94 162 GLU A O 1
ATOM 1346 N N . ALA A 1 163 ? -5.021 8.230 -10.821 1.00 95.94 163 ALA A N 1
ATOM 1347 C CA . ALA A 1 163 ? -4.298 7.959 -12.059 1.00 95.94 163 ALA A CA 1
ATOM 1348 C C . ALA A 1 163 ? -5.220 7.453 -13.182 1.00 95.94 163 ALA A C 1
ATOM 1350 O O . ALA A 1 163 ? -5.085 7.890 -14.326 1.00 95.94 163 ALA A O 1
ATOM 1351 N N . GLU A 1 164 ? -6.177 6.570 -12.879 1.00 95.38 164 GLU A N 1
ATOM 1352 C CA . GLU A 1 164 ? -7.152 6.079 -13.861 1.00 95.38 164 GLU A CA 1
ATOM 1353 C C . GLU A 1 164 ? -8.054 7.211 -14.376 1.00 95.38 164 GLU A C 1
ATOM 1355 O O . GLU A 1 164 ? -8.274 7.352 -15.585 1.00 95.38 164 GLU A O 1
ATOM 1360 N N . LEU A 1 165 ? -8.544 8.062 -13.473 1.00 96.31 165 LEU A N 1
ATOM 1361 C CA . LEU A 1 165 ? -9.349 9.228 -13.832 1.00 96.31 165 LEU A CA 1
ATOM 1362 C C . LEU A 1 165 ? -8.554 10.215 -14.693 1.00 96.31 165 LEU A C 1
ATOM 1364 O O . LEU A 1 165 ? -9.066 10.671 -15.720 1.00 96.31 165 LEU A O 1
ATOM 1368 N N . ALA A 1 166 ? -7.303 10.495 -14.324 1.00 96.69 166 ALA A N 1
ATOM 1369 C CA . ALA A 1 166 ? -6.412 11.358 -15.091 1.00 96.69 166 ALA A CA 1
ATOM 1370 C C . ALA A 1 166 ? -6.124 10.783 -16.487 1.00 96.69 166 ALA A C 1
ATOM 1372 O O . ALA A 1 166 ? -6.223 11.501 -17.482 1.00 96.69 166 ALA A O 1
ATOM 1373 N N . ALA A 1 167 ? -5.858 9.477 -16.596 1.00 96.25 167 ALA A N 1
ATOM 1374 C CA . ALA A 1 167 ? -5.658 8.809 -17.881 1.00 96.25 167 ALA A CA 1
ATOM 1375 C C . ALA A 1 167 ? -6.902 8.920 -18.776 1.00 96.25 167 ALA A C 1
ATOM 1377 O O . ALA A 1 167 ? -6.800 9.205 -19.971 1.00 96.25 167 ALA A O 1
ATOM 1378 N N . ARG A 1 168 ? -8.097 8.775 -18.194 1.00 96.19 168 ARG A N 1
ATOM 1379 C CA . ARG A 1 168 ? -9.365 8.918 -18.919 1.00 96.19 168 ARG A CA 1
ATOM 1380 C C . ARG A 1 168 ? -9.613 10.344 -19.405 1.00 96.19 168 ARG A C 1
ATOM 1382 O O . ARG A 1 168 ? -10.203 10.530 -20.469 1.00 96.19 168 ARG A O 1
ATOM 1389 N N . GLN A 1 169 ? -9.206 11.345 -18.630 1.00 96.00 169 GLN A N 1
ATOM 1390 C CA . GLN A 1 169 ? -9.268 12.749 -19.039 1.00 96.00 169 GLN A CA 1
ATOM 1391 C C . GLN A 1 169 ? -8.267 13.038 -20.160 1.00 96.00 169 GLN A C 1
ATOM 1393 O O . GLN A 1 169 ? -8.664 13.568 -21.196 1.00 96.00 169 GLN A O 1
ATOM 1398 N N . ALA A 1 170 ? -7.017 12.597 -20.008 1.00 96.25 170 ALA A N 1
ATOM 1399 C CA . ALA A 1 170 ? -5.980 12.758 -21.020 1.00 96.25 170 ALA A CA 1
ATOM 1400 C C . ALA A 1 170 ? -6.381 12.115 -22.356 1.00 96.25 170 ALA A C 1
ATOM 1402 O O . ALA A 1 170 ? -6.208 12.727 -23.407 1.00 96.25 170 ALA A O 1
ATOM 1403 N N . GLU A 1 171 ? -6.980 10.923 -22.339 1.00 94.44 171 GLU A N 1
ATOM 1404 C CA . GLU A 1 171 ? -7.444 10.269 -23.566 1.00 94.44 171 GLU A CA 1
ATOM 1405 C C . GLU A 1 171 ? -8.565 11.060 -24.255 1.00 94.44 171 GLU A C 1
ATOM 1407 O O . GLU A 1 171 ? -8.519 11.277 -25.466 1.00 94.44 171 GLU A O 1
ATOM 1412 N N . LYS A 1 172 ? -9.534 11.589 -23.494 1.00 96.31 172 LYS A N 1
ATOM 1413 C CA . LYS A 1 172 ? -10.576 12.473 -24.048 1.00 96.31 172 LYS A CA 1
ATOM 1414 C C . LYS A 1 172 ? -9.979 13.728 -24.682 1.00 96.31 172 LYS A C 1
ATOM 1416 O O . LYS A 1 172 ? -10.404 14.127 -25.765 1.00 96.31 172 LYS A O 1
ATOM 1421 N N . GLU A 1 173 ? -8.993 14.338 -24.032 1.00 96.25 173 GLU A N 1
ATOM 1422 C CA . GLU A 1 173 ? -8.299 15.507 -24.572 1.00 96.25 173 GLU A CA 1
ATOM 1423 C C . GLU A 1 173 ? -7.518 15.183 -25.845 1.00 96.25 173 GLU A C 1
ATOM 1425 O O . GLU A 1 173 ? -7.510 15.990 -26.774 1.00 96.25 173 GLU A O 1
ATOM 1430 N N . ARG A 1 174 ? -6.868 14.016 -25.915 1.00 95.44 174 ARG A N 1
ATOM 1431 C CA . ARG A 1 174 ? -6.146 13.569 -27.114 1.00 95.44 174 ARG A CA 1
ATOM 1432 C C . ARG A 1 174 ? -7.090 13.376 -28.292 1.00 95.44 174 ARG A C 1
ATOM 1434 O O . ARG A 1 174 ? -6.816 13.908 -29.365 1.00 95.44 174 ARG A O 1
ATOM 1441 N N . VAL A 1 175 ? -8.216 12.699 -28.076 1.00 96.44 175 VAL A N 1
ATOM 1442 C CA . VAL A 1 175 ? -9.239 12.489 -29.110 1.00 96.44 175 VAL A CA 1
ATOM 1443 C C . VAL A 1 175 ? -9.822 13.820 -29.591 1.00 96.44 175 VAL A C 1
ATOM 1445 O O . VAL A 1 175 ? -9.964 14.039 -30.795 1.00 96.44 175 VAL A O 1
ATOM 1448 N N . GLU A 1 176 ? -10.131 14.750 -28.683 1.00 94.94 176 GLU A N 1
ATOM 1449 C CA . GLU A 1 176 ? -10.658 16.060 -29.081 1.00 94.94 176 GLU A CA 1
ATOM 1450 C C . GLU A 1 176 ? -9.598 16.898 -29.818 1.00 94.94 176 GLU A C 1
ATOM 1452 O O . GLU A 1 176 ? -9.914 17.532 -30.827 1.00 94.94 176 GLU A O 1
ATOM 1457 N N . LYS A 1 177 ? -8.326 16.851 -29.395 1.00 95.31 177 LYS A N 1
ATOM 1458 C CA . LYS A 1 177 ? -7.210 17.482 -30.124 1.00 95.31 177 LYS A CA 1
ATOM 1459 C C . LYS A 1 177 ? -7.089 16.929 -31.540 1.00 95.31 177 LYS A C 1
ATOM 1461 O O . LYS A 1 177 ? -7.054 17.714 -32.486 1.00 95.31 177 LYS A O 1
ATOM 1466 N N . GLU A 1 178 ? -7.104 15.609 -31.704 1.00 95.31 178 GLU A N 1
ATOM 1467 C CA . GLU A 1 178 ? -7.052 14.965 -33.019 1.00 95.31 178 GLU A CA 1
ATOM 1468 C C . GLU A 1 178 ? -8.240 15.381 -33.897 1.00 95.31 178 GLU A C 1
ATOM 1470 O O . GLU A 1 178 ? -8.072 15.732 -35.066 1.00 95.31 178 GLU A O 1
ATOM 1475 N N . ARG A 1 179 ? -9.449 15.438 -33.329 1.00 96.44 179 ARG A N 1
ATOM 1476 C CA . ARG A 1 179 ? -10.655 15.890 -34.034 1.00 96.44 179 ARG A CA 1
ATOM 1477 C C . ARG A 1 179 ? -10.549 17.346 -34.495 1.00 96.44 179 ARG A C 1
ATOM 1479 O O . ARG A 1 179 ? -10.946 17.670 -35.621 1.00 96.44 179 ARG A O 1
ATOM 1486 N N . VAL A 1 180 ? -10.022 18.231 -33.649 1.00 95.75 180 VAL A N 1
ATOM 1487 C CA . VAL A 1 180 ? -9.785 19.642 -33.989 1.00 95.75 180 VAL A CA 1
ATOM 1488 C C . VAL A 1 180 ? -8.711 19.763 -35.070 1.00 95.75 180 VAL A C 1
ATOM 1490 O O . VAL A 1 180 ? -8.905 20.497 -36.041 1.00 95.75 180 VAL A O 1
ATOM 1493 N N . GLU A 1 181 ? -7.608 19.026 -34.958 1.00 95.31 181 GLU A N 1
ATOM 1494 C CA . GLU A 1 181 ? -6.550 18.995 -35.970 1.00 95.31 181 GLU A CA 1
ATOM 1495 C C . GLU A 1 181 ? -7.049 18.459 -37.311 1.00 95.31 181 GLU A C 1
ATOM 1497 O O . GLU A 1 181 ? -6.758 19.051 -38.349 1.00 95.31 181 GLU A O 1
ATOM 1502 N N . ALA A 1 182 ? -7.864 17.405 -37.315 1.00 94.38 182 ALA A N 1
ATOM 1503 C CA . ALA A 1 182 ? -8.480 16.875 -38.525 1.00 94.38 182 ALA A CA 1
ATOM 1504 C C . ALA A 1 182 ? -9.380 17.918 -39.205 1.00 94.38 182 ALA A C 1
ATOM 1506 O O . ALA A 1 182 ? -9.324 18.078 -40.427 1.00 94.38 182 ALA A O 1
ATOM 1507 N N . ARG A 1 183 ? -10.168 18.683 -38.433 1.00 93.75 183 ARG A N 1
ATOM 1508 C CA . ARG A 1 183 ? -10.960 19.800 -38.975 1.00 93.75 183 ARG A CA 1
ATOM 1509 C C . ARG A 1 183 ? -10.057 20.876 -39.583 1.00 93.75 183 ARG A C 1
ATOM 1511 O O . ARG A 1 183 ? -10.325 21.317 -40.697 1.00 93.75 183 ARG A O 1
ATOM 1518 N N . LYS A 1 184 ? -8.981 21.264 -38.889 1.00 95.94 184 LYS A N 1
ATOM 1519 C CA . LYS A 1 184 ? -8.004 22.241 -39.400 1.00 95.94 184 LYS A CA 1
ATOM 1520 C C . LYS A 1 184 ? -7.352 21.758 -40.698 1.00 95.94 184 LYS A C 1
ATOM 1522 O O . LYS A 1 184 ? -7.279 22.526 -41.648 1.00 95.94 184 LYS A O 1
ATOM 1527 N N . ARG A 1 185 ? -6.941 20.486 -40.775 1.00 94.19 185 ARG A N 1
ATOM 1528 C CA . ARG A 1 185 ? -6.352 19.885 -41.987 1.00 94.19 185 ARG A CA 1
ATOM 1529 C C . ARG A 1 185 ? -7.318 19.922 -43.172 1.00 94.19 185 ARG A C 1
ATOM 1531 O O . ARG A 1 185 ? -6.909 20.312 -44.261 1.00 94.19 185 ARG A O 1
ATOM 1538 N N . ARG A 1 186 ? -8.594 19.581 -42.954 1.00 93.69 186 ARG A N 1
ATOM 1539 C CA . ARG A 1 186 ? -9.636 19.652 -43.995 1.00 93.69 186 ARG A CA 1
ATOM 1540 C C . ARG A 1 186 ? -9.850 21.080 -44.499 1.00 93.69 186 ARG A C 1
ATOM 1542 O O . ARG A 1 186 ? -9.932 21.286 -45.705 1.00 93.69 186 ARG A O 1
ATOM 1549 N N . GLU A 1 187 ? -9.896 22.062 -43.600 1.00 90.62 187 GLU A N 1
ATOM 1550 C CA . GLU A 1 187 ? -10.057 23.467 -43.999 1.00 90.62 187 GLU A CA 1
ATOM 1551 C C . GLU A 1 187 ? -8.835 23.983 -44.777 1.00 90.62 187 GLU A C 1
ATOM 1553 O O . GLU A 1 187 ? -8.985 24.629 -45.812 1.00 90.62 187 GLU A O 1
ATOM 1558 N N . VAL A 1 188 ? -7.617 23.633 -44.347 1.00 94.50 188 VAL A N 1
ATOM 1559 C CA . VAL A 1 188 ? -6.379 23.976 -45.072 1.00 94.50 188 VAL A CA 1
ATOM 1560 C C . VAL A 1 188 ? -6.344 23.342 -46.467 1.00 94.50 188 VAL A C 1
ATOM 1562 O O . VAL A 1 188 ? -5.946 24.007 -47.426 1.00 94.50 188 VAL A O 1
ATOM 1565 N N . GLN A 1 189 ? -6.790 22.089 -46.612 1.00 90.25 189 GLN A N 1
ATOM 1566 C CA . GLN A 1 189 ? -6.930 21.446 -47.924 1.00 90.25 189 GLN A CA 1
ATOM 1567 C C . GLN A 1 189 ? -7.926 22.198 -48.813 1.00 90.25 189 GLN A C 1
ATOM 1569 O O . GLN A 1 189 ? -7.584 22.531 -49.945 1.00 90.25 189 GLN A O 1
ATOM 1574 N N . ARG A 1 190 ? -9.104 22.562 -48.281 1.00 93.56 190 ARG A N 1
ATOM 1575 C CA . ARG A 1 190 ? -10.116 23.339 -49.016 1.00 93.56 190 ARG A CA 1
ATOM 1576 C C . ARG A 1 190 ? -9.544 24.652 -49.558 1.00 93.56 190 ARG A C 1
ATOM 1578 O O . ARG A 1 190 ? -9.723 24.951 -50.736 1.00 93.56 190 ARG A O 1
ATOM 1585 N N . ILE A 1 191 ? -8.832 25.408 -48.718 1.00 89.19 191 ILE A N 1
ATOM 1586 C CA . ILE A 1 191 ? -8.206 26.685 -49.099 1.00 89.19 191 ILE A CA 1
ATOM 1587 C C . ILE A 1 191 ? -7.125 26.472 -50.167 1.00 89.19 191 ILE A C 1
ATOM 1589 O O . ILE A 1 191 ? -7.038 27.240 -51.123 1.00 89.19 191 ILE A O 1
ATOM 1593 N N . THR A 1 192 ? -6.298 25.436 -50.024 1.00 90.81 192 THR A N 1
ATOM 1594 C CA . THR A 1 192 ? -5.237 25.120 -50.995 1.00 90.81 192 THR A CA 1
ATOM 1595 C C . THR A 1 192 ? -5.820 24.762 -52.366 1.00 90.81 192 THR A C 1
ATOM 1597 O O . THR A 1 192 ? -5.363 25.286 -53.382 1.00 90.81 192 THR A O 1
ATOM 1600 N N . ASP A 1 193 ? -6.873 23.942 -52.405 1.00 88.06 193 ASP A N 1
ATOM 1601 C CA . ASP A 1 193 ? -7.563 23.570 -53.645 1.00 88.06 193 ASP A CA 1
ATOM 1602 C C . ASP A 1 193 ? -8.281 24.749 -54.311 1.00 88.06 193 ASP A C 1
ATOM 1604 O O . ASP A 1 193 ? -8.362 24.818 -55.541 1.00 88.06 193 ASP A O 1
ATOM 1608 N N . GLU A 1 194 ? -8.819 25.673 -53.512 1.00 86.81 194 GLU A N 1
ATOM 1609 C CA . GLU A 1 194 ? -9.433 26.913 -53.989 1.00 86.81 194 GLU A CA 1
ATOM 1610 C C . GLU A 1 194 ? -8.384 27.836 -54.625 1.00 86.81 194 GLU A C 1
ATOM 1612 O O . GLU A 1 194 ? -8.566 28.271 -55.763 1.00 86.81 194 GLU A O 1
ATOM 1617 N N . ARG A 1 195 ? -7.233 28.032 -53.964 1.00 83.94 195 ARG A N 1
ATOM 1618 C CA . ARG A 1 195 ? -6.099 28.795 -54.520 1.00 83.94 195 ARG A CA 1
ATOM 1619 C C . ARG A 1 195 ? -5.547 28.176 -55.803 1.00 83.94 195 ARG A C 1
ATOM 1621 O O . ARG A 1 195 ? -5.234 28.909 -56.737 1.00 83.94 195 ARG A O 1
ATOM 1628 N N . ARG A 1 196 ? -5.446 26.843 -55.878 1.00 85.31 196 ARG A N 1
ATOM 1629 C CA . ARG A 1 196 ? -5.004 26.136 -57.093 1.00 85.31 196 ARG A CA 1
ATOM 1630 C C . ARG A 1 196 ? -5.949 26.406 -58.266 1.00 85.31 196 ARG A C 1
ATOM 1632 O O . ARG A 1 196 ? -5.493 26.816 -59.330 1.00 85.31 196 ARG A O 1
ATOM 1639 N N . ARG A 1 197 ? -7.262 26.255 -58.054 1.00 82.25 197 ARG A N 1
ATOM 1640 C CA . ARG A 1 197 ? -8.287 26.542 -59.074 1.00 82.25 197 ARG A CA 1
ATOM 1641 C C . ARG A 1 197 ? -8.314 28.012 -59.492 1.00 82.25 197 ARG A C 1
ATOM 1643 O O . ARG A 1 197 ? -8.562 28.314 -60.656 1.00 82.25 197 ARG A O 1
ATOM 1650 N N . GLU A 1 198 ? -8.074 28.939 -58.568 1.00 75.94 198 GLU A N 1
ATOM 1651 C CA . GLU A 1 198 ? -7.946 30.361 -58.900 1.00 75.94 198 GLU A CA 1
ATOM 1652 C C . GLU A 1 198 ? -6.694 30.640 -59.750 1.00 75.94 198 GLU A C 1
ATOM 1654 O O . GLU A 1 198 ? -6.767 31.390 -60.724 1.00 75.94 198 GLU A O 1
ATOM 1659 N N . GLY A 1 199 ? -5.567 29.991 -59.438 1.00 78.94 199 GLY A N 1
ATOM 1660 C CA . GLY A 1 199 ? -4.351 30.033 -60.254 1.00 78.94 199 GLY A CA 1
ATOM 1661 C C . GLY A 1 199 ? -4.589 29.553 -61.688 1.00 78.94 199 GLY A C 1
ATOM 1662 O O . GLY A 1 199 ? -4.235 30.259 -62.632 1.00 78.94 199 GLY A O 1
ATOM 1663 N N . GLU A 1 200 ? -5.273 28.418 -61.853 1.00 76.44 200 GLU A N 1
ATOM 1664 C CA . GLU A 1 200 ? -5.656 27.862 -63.162 1.00 76.44 200 GLU A CA 1
ATOM 1665 C C . GLU A 1 200 ? -6.582 28.811 -63.944 1.00 76.44 200 GLU A C 1
ATOM 1667 O O . GLU A 1 200 ? -6.374 29.045 -65.135 1.00 76.44 200 GLU A O 1
ATOM 1672 N N . ARG A 1 201 ? -7.555 29.449 -63.276 1.00 74.56 201 ARG A N 1
ATOM 1673 C CA . ARG A 1 201 ? -8.428 30.469 -63.893 1.00 74.56 201 ARG A CA 1
ATOM 1674 C C . ARG A 1 201 ? -7.659 31.702 -64.363 1.00 74.56 201 ARG A C 1
ATOM 1676 O O . ARG A 1 201 ? -7.919 32.203 -65.453 1.00 74.56 201 ARG A O 1
ATOM 1683 N N . ARG A 1 202 ? -6.697 32.184 -63.570 1.00 67.50 202 ARG A N 1
ATOM 1684 C CA . ARG A 1 202 ? -5.823 33.312 -63.946 1.00 67.50 202 ARG A CA 1
ATOM 1685 C C . ARG A 1 202 ? -4.857 32.959 -65.081 1.00 67.50 202 ARG A C 1
ATOM 1687 O O . ARG A 1 202 ? -4.373 33.861 -65.763 1.00 67.50 202 ARG A O 1
ATOM 1694 N N . GLN A 1 203 ? -4.538 31.681 -65.264 1.00 61.88 203 GLN A N 1
ATOM 1695 C CA . GLN A 1 203 ? -3.708 31.202 -66.368 1.00 61.88 203 GLN A CA 1
ATOM 1696 C C . GLN A 1 203 ? -4.530 31.099 -67.660 1.00 61.88 203 GLN A C 1
ATOM 1698 O O . GLN A 1 203 ? -4.173 31.739 -68.642 1.00 61.88 203 GLN A O 1
ATOM 1703 N N . GLY A 1 204 ? -5.717 30.485 -67.616 1.00 59.53 204 GLY A N 1
ATOM 1704 C CA . GLY A 1 204 ? -6.634 30.453 -68.765 1.00 59.53 204 GLY A CA 1
ATOM 1705 C C . GLY A 1 204 ? -7.137 31.835 -69.214 1.00 59.53 204 GLY A C 1
ATOM 1706 O O . GLY A 1 204 ? -7.420 32.038 -70.390 1.00 59.53 204 GLY A O 1
ATOM 1707 N N . GLN A 1 205 ? -7.205 32.823 -68.312 1.00 57.41 205 GLN A N 1
ATOM 1708 C CA . GLN A 1 205 ? -7.536 34.209 -68.674 1.00 57.41 205 GLN A CA 1
ATOM 1709 C C . GLN A 1 205 ? -6.363 34.966 -69.331 1.00 57.41 205 GLN A C 1
ATOM 1711 O O . GLN A 1 205 ? -6.595 35.953 -70.029 1.00 57.41 205 GLN A O 1
ATOM 1716 N N . ARG A 1 206 ? -5.113 34.515 -69.140 1.00 53.25 206 ARG A N 1
ATOM 1717 C CA . ARG A 1 206 ? -3.944 35.042 -69.867 1.00 53.25 206 ARG A CA 1
ATOM 1718 C C . ARG A 1 206 ? -3.863 34.501 -71.295 1.00 53.25 206 ARG A C 1
ATOM 1720 O O . ARG A 1 206 ? -3.473 35.255 -72.179 1.00 53.25 206 ARG A O 1
ATOM 1727 N 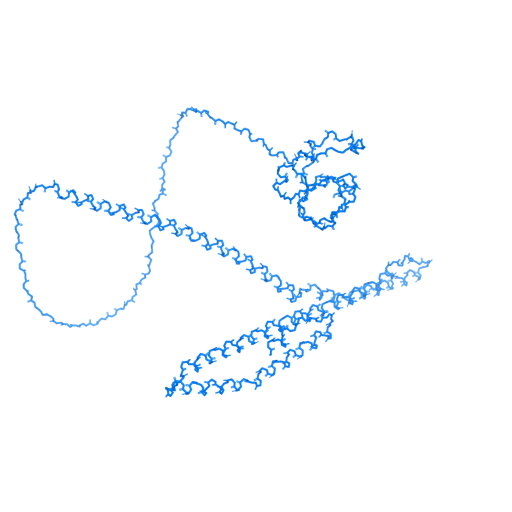N . ASP A 1 207 ? -4.340 33.282 -71.532 1.00 55.78 207 ASP A N 1
ATOM 1728 C CA . ASP A 1 207 ? -4.346 32.650 -72.860 1.00 55.78 207 ASP A CA 1
ATOM 1729 C C . ASP A 1 207 ? -5.468 33.165 -73.798 1.00 55.78 207 ASP A C 1
ATOM 1731 O O . ASP A 1 207 ? -5.496 32.831 -74.978 1.00 55.78 207 ASP A O 1
ATOM 1735 N N . LEU A 1 208 ? -6.377 34.021 -73.305 1.00 54.91 208 LEU A N 1
ATOM 1736 C CA . LEU A 1 208 ? -7.496 34.616 -74.062 1.00 54.91 208 LEU A CA 1
ATOM 1737 C C . LEU A 1 208 ? -7.277 36.089 -74.475 1.00 54.91 208 LEU A C 1
ATOM 1739 O O . LEU A 1 208 ? -8.223 36.752 -74.901 1.00 54.91 208 LEU A O 1
ATOM 1743 N N . ARG A 1 209 ? -6.053 36.627 -74.374 1.00 48.94 209 ARG A N 1
ATOM 1744 C CA . ARG A 1 209 ? -5.703 37.954 -74.921 1.00 48.94 209 ARG A CA 1
ATOM 1745 C C . ARG A 1 209 ? -4.802 37.822 -76.158 1.00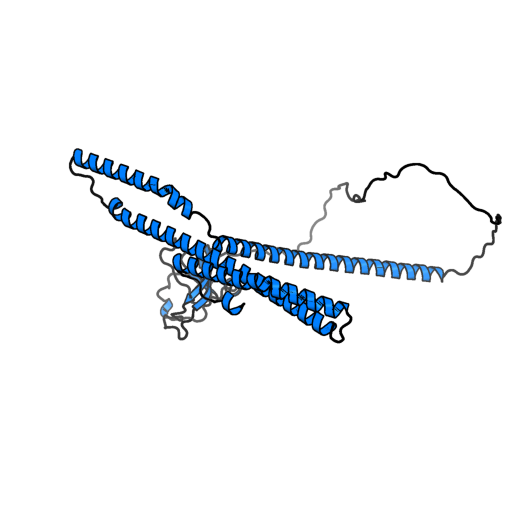 48.94 209 ARG A C 1
ATOM 1747 O O . ARG A 1 209 ? -3.614 37.555 -75.991 1.00 48.94 209 ARG A O 1
ATOM 1754 N N . PRO A 1 210 ? -5.301 38.072 -77.383 1.00 48.94 210 PRO A N 1
ATOM 1755 C CA . PRO A 1 210 ? -4.444 38.282 -78.543 1.00 48.94 210 PRO A CA 1
ATOM 1756 C C . PRO A 1 210 ? -3.893 39.718 -78.536 1.00 48.94 210 PRO A C 1
ATOM 1758 O O . PRO A 1 210 ? -4.666 40.670 -78.520 1.00 48.94 210 PRO A O 1
ATOM 1761 N N . GLY A 1 211 ? -2.563 39.838 -78.550 1.00 49.75 211 GLY A N 1
ATOM 1762 C CA . GLY A 1 211 ? -1.771 40.926 -79.143 1.00 49.75 211 GLY A CA 1
ATOM 1763 C C . GLY A 1 211 ? -2.091 42.387 -78.798 1.00 49.75 211 GLY A C 1
ATOM 1764 O O . GLY A 1 211 ? -2.989 42.990 -79.376 1.00 49.75 211 GLY A O 1
ATOM 1765 N N . GLN A 1 212 ? -1.202 43.020 -78.030 1.00 38.16 212 GLN A N 1
ATOM 1766 C CA . GLN A 1 212 ? -0.735 44.360 -78.396 1.00 38.16 212 GLN A CA 1
ATOM 1767 C C . GLN A 1 212 ? 0.725 44.523 -77.962 1.00 38.16 212 GLN A C 1
ATOM 1769 O O . GLN A 1 212 ? 1.032 44.726 -76.788 1.00 38.16 212 GLN A O 1
ATOM 1774 N N . GLU A 1 213 ? 1.627 44.361 -78.929 1.00 48.59 213 GLU A N 1
ATOM 1775 C CA . GLU A 1 213 ? 3.000 44.844 -78.840 1.00 48.59 213 GLU A CA 1
ATOM 1776 C C . GLU A 1 213 ? 2.960 46.371 -78.737 1.00 48.59 213 GLU A C 1
ATOM 1778 O O . GLU A 1 213 ? 2.373 47.029 -79.594 1.00 48.59 213 GLU A O 1
ATOM 1783 N N . MET A 1 214 ? 3.599 46.941 -77.716 1.00 42.69 214 MET A N 1
ATOM 1784 C CA . MET A 1 214 ? 4.109 48.305 -77.791 1.00 42.69 214 MET A CA 1
ATOM 1785 C C . MET A 1 214 ? 5.531 48.324 -77.251 1.00 42.69 214 MET A C 1
ATOM 1787 O O . MET A 1 214 ? 5.808 48.048 -76.085 1.00 42.69 214 MET A O 1
ATOM 1791 N N . ASN A 1 215 ? 6.405 48.617 -78.200 1.00 44.50 215 ASN A N 1
ATOM 1792 C CA . ASN A 1 215 ? 7.824 48.868 -78.104 1.00 44.50 215 ASN A CA 1
ATOM 1793 C C . ASN A 1 215 ? 8.077 50.142 -77.275 1.00 44.50 215 ASN A C 1
ATOM 1795 O O . ASN A 1 215 ? 7.328 51.112 -77.390 1.00 44.50 215 ASN A O 1
ATOM 1799 N N . GLY A 1 216 ? 9.140 50.162 -76.474 1.00 37.31 216 GLY A N 1
ATOM 1800 C CA . GLY A 1 216 ? 9.506 51.330 -75.670 1.00 37.31 216 GLY A CA 1
ATOM 1801 C C . GLY A 1 216 ? 10.708 51.048 -74.782 1.00 37.31 216 GLY A C 1
ATOM 1802 O O . GLY A 1 216 ? 10.559 50.844 -73.581 1.00 37.31 216 GLY A O 1
ATOM 1803 N N . GLY A 1 217 ? 11.890 50.977 -75.393 1.00 38.94 217 GLY A N 1
ATOM 1804 C CA . GLY A 1 217 ? 13.152 50.862 -74.673 1.00 38.94 217 GLY A CA 1
ATOM 1805 C C . GLY A 1 217 ? 13.501 52.127 -73.891 1.00 38.94 217 GLY A C 1
ATOM 1806 O O . GLY A 1 217 ? 13.093 53.217 -74.272 1.00 38.94 217 GLY A O 1
ATOM 1807 N N . ILE A 1 218 ? 14.302 51.950 -72.842 1.00 35.59 218 ILE A N 1
ATOM 1808 C CA . ILE A 1 218 ? 15.329 52.884 -72.367 1.00 35.59 218 ILE A CA 1
ATOM 1809 C C . ILE A 1 218 ? 16.468 51.998 -71.844 1.00 35.59 218 ILE A C 1
ATOM 1811 O O . ILE A 1 218 ? 16.289 51.206 -70.918 1.00 35.59 218 ILE A O 1
ATOM 1815 N N . GLU A 1 219 ? 17.619 52.098 -72.503 1.00 37.47 219 GLU A N 1
ATOM 1816 C CA . GLU A 1 219 ? 18.908 51.580 -72.050 1.00 37.47 219 GLU A CA 1
ATOM 1817 C C . GLU A 1 219 ? 19.405 52.410 -70.866 1.00 37.47 219 GLU A C 1
ATOM 1819 O O . GLU A 1 219 ? 19.407 53.631 -70.988 1.00 37.47 219 GLU A O 1
ATOM 1824 N N . ILE A 1 220 ? 19.927 51.785 -69.802 1.00 40.41 220 ILE A N 1
ATOM 1825 C CA . ILE A 1 220 ? 21.111 52.301 -69.093 1.00 40.41 220 ILE A CA 1
ATOM 1826 C C . ILE A 1 220 ? 21.994 51.115 -68.669 1.00 40.41 220 ILE A C 1
ATOM 1828 O O . ILE A 1 220 ? 21.568 50.194 -67.977 1.00 40.41 220 ILE A O 1
ATOM 1832 N N . SER A 1 221 ? 23.226 51.188 -69.168 1.00 37.25 221 SER A N 1
ATOM 1833 C CA . SER A 1 221 ? 24.445 50.437 -68.860 1.00 37.25 221 S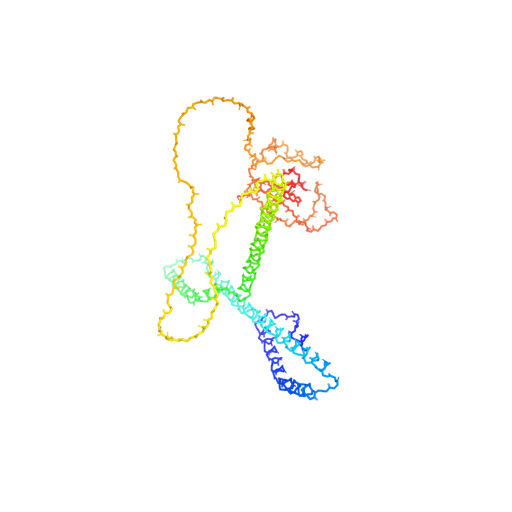ER A CA 1
ATOM 1834 C C . SER A 1 221 ? 24.689 50.210 -67.360 1.00 37.25 221 SER A C 1
ATOM 1836 O O . SER A 1 221 ? 24.472 51.120 -66.572 1.00 37.25 221 SER A O 1
ATOM 1838 N N . ASP A 1 222 ? 25.248 49.054 -66.979 1.00 33.66 222 ASP A N 1
ATOM 1839 C CA . ASP A 1 222 ? 26.600 49.071 -66.399 1.00 33.66 222 ASP A CA 1
ATOM 1840 C C . ASP A 1 222 ? 27.278 47.703 -66.286 1.00 33.66 222 ASP A C 1
ATOM 1842 O O . ASP A 1 222 ? 26.709 46.686 -65.884 1.00 33.66 222 ASP A O 1
ATOM 1846 N N . LYS A 1 223 ? 28.550 47.716 -66.694 1.00 38.50 223 LYS A N 1
ATOM 1847 C CA . LYS A 1 223 ? 29.516 46.623 -66.599 1.00 38.50 223 LYS A CA 1
ATOM 1848 C C . LYS A 1 223 ? 30.130 46.544 -65.184 1.00 38.50 223 LYS A C 1
ATOM 1850 O O . LYS A 1 223 ? 30.067 47.503 -64.423 1.00 38.50 223 LYS A O 1
ATOM 1855 N N . PRO A 1 224 ? 30.755 45.404 -64.838 1.00 55.75 224 PRO A N 1
ATOM 1856 C CA . PRO A 1 224 ? 31.096 45.022 -63.466 1.00 55.75 224 PRO A CA 1
ATOM 1857 C C . PRO A 1 224 ? 32.519 45.447 -63.059 1.00 55.75 224 PRO A C 1
ATOM 1859 O O . PRO A 1 224 ? 33.336 45.702 -63.945 1.00 55.75 224 PRO A O 1
ATOM 1862 N N . THR A 1 225 ? 32.851 45.400 -61.750 1.00 30.25 225 THR A N 1
ATOM 1863 C CA . THR A 1 225 ? 34.054 44.736 -61.152 1.00 30.25 225 THR A CA 1
ATOM 1864 C C . THR A 1 225 ? 34.509 45.330 -59.788 1.00 30.25 225 THR A C 1
ATOM 1866 O O . THR A 1 225 ? 34.664 46.537 -59.667 1.00 30.25 225 THR A O 1
ATOM 1869 N N . ARG A 1 226 ? 34.873 44.418 -58.851 1.00 30.86 226 ARG A N 1
ATOM 1870 C CA . ARG A 1 226 ? 35.836 44.481 -57.699 1.00 30.86 226 ARG A CA 1
ATOM 1871 C C . ARG A 1 226 ? 35.409 44.898 -56.259 1.00 30.86 226 ARG A C 1
ATOM 1873 O O . ARG A 1 226 ? 35.273 46.068 -55.949 1.00 30.86 226 ARG A O 1
ATOM 1880 N N . LEU A 1 227 ? 35.307 43.858 -55.403 1.00 32.91 227 LEU A N 1
ATOM 1881 C CA . LEU A 1 227 ? 35.896 43.553 -54.056 1.00 32.91 227 LEU A CA 1
ATOM 1882 C C . LEU A 1 227 ? 36.772 44.615 -53.314 1.00 32.91 227 LEU A C 1
ATOM 1884 O O . LEU A 1 227 ? 37.402 45.406 -54.010 1.00 32.91 227 LEU A O 1
ATOM 1888 N N . PRO A 1 228 ? 37.154 44.431 -52.013 1.00 52.41 228 PRO A N 1
ATOM 1889 C CA . PRO A 1 228 ? 36.453 43.974 -50.784 1.00 52.41 228 PRO A CA 1
ATOM 1890 C C . PRO A 1 228 ? 36.844 44.799 -49.496 1.00 52.41 228 PRO A C 1
ATOM 1892 O O . PRO A 1 228 ? 37.597 45.760 -49.580 1.00 52.41 228 PRO A O 1
ATOM 1895 N N . HIS A 1 229 ? 36.439 44.304 -48.308 1.00 31.59 229 HIS A N 1
ATOM 1896 C CA . HIS A 1 229 ? 37.048 44.446 -46.952 1.00 31.59 229 HIS A CA 1
ATOM 1897 C C . HIS A 1 229 ? 36.549 45.501 -45.923 1.00 31.59 229 HIS A C 1
ATOM 1899 O O . HIS A 1 229 ? 36.666 46.703 -46.111 1.00 31.59 229 HIS A O 1
ATOM 1905 N N . GLU A 1 230 ? 36.066 44.937 -44.799 1.00 33.09 230 GLU A N 1
ATOM 1906 C CA . GLU A 1 230 ? 36.168 45.283 -43.360 1.00 33.09 230 GLU A CA 1
ATOM 1907 C C . GLU A 1 230 ? 36.060 46.724 -42.825 1.00 33.09 230 GLU A C 1
ATOM 1909 O O . GLU A 1 230 ? 36.850 47.604 -43.142 1.00 33.09 230 GLU A O 1
ATOM 1914 N N . THR A 1 231 ? 35.207 46.901 -41.806 1.00 32.19 231 THR A N 1
ATOM 1915 C CA . THR A 1 231 ? 35.626 47.076 -40.393 1.00 32.19 231 THR A CA 1
ATOM 1916 C C . THR A 1 231 ? 34.414 47.054 -39.445 1.00 32.19 231 THR A C 1
ATOM 1918 O O . THR A 1 231 ? 33.280 47.307 -39.844 1.00 32.19 231 THR A O 1
ATOM 1921 N N . ALA A 1 232 ? 34.675 46.639 -38.204 1.00 34.94 232 ALA A N 1
ATOM 1922 C CA . ALA A 1 232 ? 33.738 46.370 -37.114 1.00 34.94 232 ALA A CA 1
ATOM 1923 C C . ALA A 1 232 ? 33.092 47.638 -36.513 1.00 34.94 232 ALA A C 1
ATOM 1925 O O . ALA A 1 232 ? 33.722 48.687 -36.531 1.00 34.94 232 ALA A O 1
ATOM 1926 N N . ASP A 1 233 ? 31.878 47.537 -35.944 1.00 31.52 233 ASP A N 1
ATOM 1927 C CA . ASP A 1 233 ? 31.678 47.494 -34.478 1.00 31.52 233 ASP A CA 1
ATOM 1928 C C . ASP A 1 233 ? 30.187 47.427 -34.035 1.00 31.52 233 ASP A C 1
ATOM 1930 O O . ASP A 1 233 ? 29.345 48.173 -34.530 1.00 31.52 233 ASP A O 1
ATOM 1934 N N . SER A 1 234 ? 29.923 46.609 -32.997 1.00 34.78 234 SER A N 1
ATOM 1935 C CA . SER A 1 234 ? 28.868 46.765 -31.956 1.00 34.78 234 SER A CA 1
ATOM 1936 C C . SER A 1 234 ? 27.359 46.503 -32.299 1.00 34.78 234 SER A C 1
ATOM 1938 O O . SER A 1 234 ? 27.008 46.265 -33.449 1.00 34.78 234 SER A O 1
ATOM 1940 N N . PRO A 1 235 ? 26.444 46.330 -31.305 1.00 44.03 235 PRO A N 1
ATOM 1941 C CA . PRO A 1 235 ? 25.945 45.019 -30.866 1.00 44.03 235 PRO A CA 1
ATOM 1942 C C . PRO A 1 235 ? 24.444 44.777 -31.151 1.00 44.03 235 PRO A C 1
ATOM 1944 O O . PRO A 1 235 ? 23.627 45.694 -31.217 1.00 44.03 235 PRO A O 1
ATOM 1947 N N . ILE A 1 236 ? 24.055 43.502 -31.251 1.00 33.53 236 ILE A N 1
ATOM 1948 C CA . ILE A 1 236 ? 22.673 43.067 -31.505 1.00 33.53 236 ILE A CA 1
ATOM 1949 C C . ILE A 1 236 ? 21.890 42.962 -30.191 1.00 33.53 236 ILE A C 1
ATOM 1951 O O . ILE A 1 236 ? 22.133 42.079 -29.371 1.00 33.53 236 ILE A O 1
ATOM 1955 N N . GLY A 1 237 ? 20.877 43.814 -30.048 1.00 36.12 237 GLY A N 1
ATOM 1956 C CA . GLY A 1 237 ? 19.716 43.585 -29.197 1.00 36.12 237 GLY A CA 1
ATOM 1957 C C . GLY A 1 237 ? 18.458 43.879 -30.007 1.00 36.12 237 GLY A C 1
ATOM 1958 O O . GLY A 1 237 ? 18.255 45.017 -30.412 1.00 36.12 237 GLY A O 1
ATOM 1959 N N . LEU A 1 238 ? 17.619 42.872 -30.266 1.00 35.84 238 LEU A N 1
ATOM 1960 C CA . LEU A 1 238 ? 16.313 43.081 -30.896 1.00 35.84 238 LEU A CA 1
ATOM 1961 C C . LEU A 1 238 ? 15.265 42.124 -30.334 1.00 35.84 238 LEU A C 1
ATOM 1963 O O . LEU A 1 238 ? 15.480 40.925 -30.153 1.00 35.84 238 LEU A O 1
ATOM 1967 N N . GLN A 1 239 ? 14.146 42.749 -29.992 1.00 37.22 239 GLN A N 1
ATOM 1968 C CA . GLN A 1 239 ? 13.036 42.229 -29.226 1.00 37.22 239 GLN A CA 1
ATOM 1969 C C . GLN A 1 239 ? 11.984 41.505 -30.078 1.00 37.22 239 GLN A C 1
ATOM 1971 O O . GLN A 1 239 ? 11.922 41.602 -31.299 1.00 37.22 239 GLN A O 1
ATOM 1976 N N . LYS A 1 240 ? 11.147 40.794 -29.321 1.00 32.19 240 LYS A N 1
ATOM 1977 C CA . LYS A 1 240 ? 9.927 40.040 -29.622 1.00 32.19 240 LYS A CA 1
ATOM 1978 C C . LYS A 1 240 ? 8.806 40.794 -30.363 1.00 32.19 240 LYS A C 1
ATOM 1980 O O . LYS A 1 240 ? 8.713 42.015 -30.316 1.00 32.19 240 LYS A O 1
ATOM 1985 N N . SER A 1 241 ? 7.831 39.956 -30.749 1.00 38.22 241 SER A N 1
ATOM 1986 C CA . SER A 1 241 ? 6.354 40.113 -30.729 1.00 38.22 241 SER A CA 1
ATOM 1987 C C . SER A 1 241 ? 5.738 40.250 -32.127 1.00 38.22 241 SER A C 1
ATOM 1989 O O . SER A 1 241 ? 6.151 41.088 -32.910 1.00 38.22 241 SER A O 1
ATOM 1991 N N . SER A 1 242 ? 4.955 39.294 -32.638 1.00 35.62 242 SER A N 1
ATOM 1992 C CA . SER A 1 242 ? 3.693 38.659 -32.209 1.00 35.62 242 SER A CA 1
ATOM 1993 C C . SER A 1 242 ? 2.440 39.490 -32.500 1.00 35.62 242 SER A C 1
ATOM 1995 O O . SER A 1 242 ? 2.240 40.541 -31.906 1.00 35.62 242 SER A O 1
ATOM 1997 N N . SER A 1 243 ? 1.549 38.856 -33.269 1.00 36.38 243 SER A N 1
ATOM 1998 C CA . SER A 1 243 ? 0.085 38.913 -33.147 1.00 36.38 243 SER A CA 1
ATOM 1999 C C . SER A 1 243 ? -0.656 40.083 -33.800 1.00 36.38 243 SER A C 1
ATOM 2001 O O . SER A 1 243 ? -0.589 41.221 -33.357 1.00 36.38 243 SER A O 1
ATOM 2003 N N . ILE A 1 244 ? -1.509 39.745 -34.775 1.00 37.75 244 ILE A N 1
ATOM 2004 C CA . ILE A 1 244 ? -2.679 40.545 -35.155 1.00 37.75 244 ILE A CA 1
ATOM 2005 C C . ILE A 1 244 ? -3.925 39.718 -34.830 1.00 37.75 244 ILE A C 1
ATOM 2007 O O . ILE A 1 244 ? -4.161 38.646 -35.384 1.00 37.75 244 ILE A O 1
ATOM 2011 N N . SER A 1 245 ? -4.699 40.222 -33.878 1.00 35.72 245 SER A N 1
ATOM 2012 C CA . SER A 1 245 ? -6.053 39.808 -33.523 1.00 35.72 245 SER A CA 1
ATOM 2013 C C . SER A 1 245 ? -6.795 41.084 -33.156 1.00 35.72 245 SER A C 1
ATOM 2015 O O . SER A 1 245 ? -6.579 41.569 -32.054 1.00 35.72 245 SER A O 1
ATOM 2017 N N . SER A 1 246 ? -7.608 41.639 -34.063 1.00 36.03 246 SER A N 1
ATOM 2018 C CA . SER A 1 246 ? -8.669 42.617 -33.741 1.00 36.03 246 SER A CA 1
ATOM 2019 C C . SER A 1 246 ? -9.251 43.268 -34.998 1.00 36.03 246 SER A C 1
ATOM 2021 O O . SER A 1 246 ? -8.906 44.389 -35.341 1.00 36.03 246 SER A O 1
ATOM 2023 N N . LEU A 1 247 ? -10.201 42.618 -35.664 1.00 41.03 247 LEU A N 1
ATOM 2024 C CA . LEU A 1 247 ? -11.190 43.338 -36.470 1.00 41.03 247 LEU A CA 1
ATOM 2025 C C . LEU A 1 247 ? -12.480 42.529 -36.422 1.00 41.03 247 LEU A C 1
ATOM 2027 O O . LEU A 1 247 ? -12.594 41.581 -37.178 1.00 41.03 247 LEU A O 1
ATOM 2031 N N . PHE A 1 248 ? -13.380 42.829 -35.483 1.00 33.31 248 PHE A N 1
ATOM 2032 C CA . PHE A 1 248 ? -14.835 42.875 -35.695 1.00 33.31 248 PHE A CA 1
ATOM 2033 C C . PHE A 1 248 ? -15.532 43.299 -34.391 1.00 33.31 248 PHE A C 1
ATOM 2035 O O . PHE A 1 248 ? -15.429 42.639 -33.361 1.00 33.31 248 PHE A O 1
ATOM 2042 N N . GLY A 1 249 ? -16.219 44.434 -34.482 1.00 31.67 249 GLY A N 1
ATOM 2043 C CA . GLY A 1 249 ? -16.928 45.169 -33.433 1.00 31.67 249 GLY A CA 1
ATOM 2044 C C . GLY A 1 249 ? -16.749 46.661 -33.745 1.00 31.67 249 GLY A C 1
ATOM 2045 O O . GLY A 1 249 ? -15.623 47.103 -33.923 1.00 31.67 249 GLY A O 1
ATOM 2046 N N . ASP A 1 250 ? -17.760 47.508 -33.894 1.00 36.06 250 ASP A N 1
ATOM 2047 C CA . ASP A 1 250 ? -19.172 47.400 -33.541 1.00 36.06 250 ASP A CA 1
ATOM 2048 C C . ASP A 1 250 ? -19.932 48.626 -34.119 1.00 36.06 250 ASP A C 1
ATOM 2050 O O . ASP A 1 250 ? -19.282 49.568 -34.580 1.00 36.06 250 ASP A O 1
ATOM 2054 N N . ARG A 1 251 ? -21.270 48.654 -33.948 1.00 34.31 251 ARG A N 1
ATOM 2055 C CA . ARG A 1 251 ? -22.268 49.757 -34.145 1.00 34.31 251 ARG A CA 1
ATOM 2056 C C . ARG A 1 251 ? -23.095 49.727 -35.445 1.00 34.31 251 ARG A C 1
ATOM 2058 O O . ARG A 1 251 ? -22.541 49.593 -36.522 1.00 34.31 251 ARG A O 1
ATOM 2065 N N . LEU A 1 252 ? -24.413 49.981 -35.473 1.00 37.34 252 LEU A N 1
ATOM 2066 C CA . LEU A 1 252 ? -25.454 50.278 -34.468 1.00 37.34 252 LEU A CA 1
ATOM 2067 C C . LEU A 1 252 ? -26.849 50.139 -35.143 1.00 37.34 252 LEU A C 1
ATOM 2069 O O . LEU A 1 252 ? -27.063 50.667 -36.227 1.00 37.34 252 LEU A O 1
ATOM 2073 N N . ASN A 1 253 ? -27.784 49.487 -34.444 1.00 36.00 253 ASN A N 1
ATOM 2074 C CA . ASN A 1 253 ? -29.197 49.841 -34.181 1.00 36.00 253 ASN A CA 1
ATOM 2075 C C . ASN A 1 253 ? -30.115 50.475 -35.267 1.00 36.00 253 ASN A C 1
ATOM 2077 O O . ASN A 1 253 ? -29.913 51.624 -35.656 1.00 36.00 253 ASN A O 1
ATOM 2081 N N . ARG A 1 254 ? -31.262 49.826 -35.567 1.00 36.12 254 ARG A N 1
ATOM 2082 C CA . ARG A 1 254 ? -32.548 50.474 -35.945 1.00 36.12 254 ARG A CA 1
ATOM 2083 C C . ARG A 1 254 ? -33.772 49.572 -35.663 1.00 36.12 254 ARG A C 1
ATOM 2085 O O . ARG A 1 254 ? -33.752 48.382 -35.952 1.00 36.12 254 ARG A O 1
ATOM 2092 N N . LYS A 1 255 ? -34.824 50.187 -35.097 1.00 38.06 255 LYS A N 1
ATOM 2093 C CA . LYS A 1 255 ? -36.190 49.675 -34.825 1.00 38.06 255 LYS A CA 1
ATOM 2094 C C . LYS A 1 255 ? -37.003 49.429 -36.112 1.00 38.06 255 LYS A C 1
ATOM 2096 O O . LYS A 1 255 ? -36.846 50.197 -37.056 1.00 38.06 255 LYS A O 1
ATOM 2101 N N . GLY A 1 256 ? -37.983 48.516 -36.056 1.00 33.16 256 GLY A N 1
ATOM 2102 C CA . GLY A 1 256 ? -39.182 48.532 -36.917 1.00 33.16 256 GLY A CA 1
ATOM 2103 C C . GLY A 1 256 ? -39.762 47.151 -37.259 1.00 33.16 256 GLY A C 1
ATOM 2104 O O . GLY A 1 256 ? -39.046 46.306 -37.776 1.00 33.16 256 GLY A O 1
ATOM 2105 N N . ASP A 1 257 ? -41.049 46.958 -36.956 1.00 43.72 257 ASP A N 1
ATOM 2106 C CA . ASP A 1 257 ? -41.908 45.773 -37.133 1.00 43.72 257 ASP A CA 1
ATOM 2107 C C . ASP A 1 257 ? -41.860 45.055 -38.497 1.00 43.72 257 ASP A C 1
ATOM 2109 O O . ASP A 1 257 ? -41.794 45.723 -39.519 1.00 43.72 257 ASP A O 1
ATOM 2113 N N . ILE A 1 258 ? -42.062 43.722 -38.503 1.00 39.97 258 ILE A N 1
ATOM 2114 C CA . ILE A 1 258 ? -42.926 42.956 -39.440 1.00 39.97 258 ILE A CA 1
ATOM 2115 C C . ILE A 1 258 ? -43.236 41.563 -38.836 1.00 39.97 258 ILE A C 1
ATOM 2117 O O . ILE A 1 258 ? -42.407 40.931 -38.186 1.00 39.97 258 ILE A O 1
ATOM 2121 N N . LYS A 1 259 ? -44.486 41.117 -39.022 1.00 40.56 259 LYS A N 1
ATOM 2122 C CA . LYS A 1 259 ? -45.180 39.996 -38.363 1.00 40.56 259 LYS A CA 1
ATOM 2123 C C . LYS A 1 259 ? -44.978 38.621 -39.036 1.00 40.56 259 LYS A C 1
ATOM 2125 O O . LYS A 1 259 ? -44.996 38.529 -40.253 1.00 40.56 259 LYS A O 1
ATOM 2130 N N . ARG A 1 260 ? -45.036 37.582 -38.184 1.00 37.00 260 ARG A N 1
ATOM 2131 C CA . ARG A 1 260 ? -45.767 36.292 -38.307 1.00 37.00 260 ARG A CA 1
ATOM 2132 C C . ARG A 1 260 ? -45.442 35.342 -39.480 1.00 37.00 260 ARG A C 1
ATOM 2134 O O . ARG A 1 260 ? -45.882 35.558 -40.599 1.00 37.00 260 ARG A O 1
ATOM 2141 N N . ALA A 1 261 ? -44.945 34.156 -39.117 1.00 35.47 261 ALA A N 1
ATOM 2142 C CA . ALA A 1 261 ? -45.524 32.878 -39.545 1.00 35.47 261 ALA A CA 1
ATOM 2143 C C . ALA A 1 261 ? -45.358 31.837 -38.421 1.00 35.47 261 ALA A C 1
ATOM 2145 O O . ALA A 1 261 ? -44.284 31.691 -37.842 1.00 35.47 261 ALA A O 1
ATOM 2146 N N . GLU A 1 262 ? -46.465 31.189 -38.071 1.00 38.59 262 GLU A N 1
ATOM 2147 C CA . GLU A 1 262 ? -46.568 30.108 -37.092 1.00 38.59 262 GLU A CA 1
ATOM 2148 C C . GLU A 1 262 ? -45.877 28.840 -37.602 1.00 38.59 262 GLU A C 1
ATOM 2150 O O . GLU A 1 262 ? -46.028 28.503 -38.772 1.00 38.59 262 GLU A O 1
ATOM 2155 N N . SER A 1 263 ? -45.219 28.078 -36.721 1.00 38.62 263 SER A N 1
ATOM 2156 C CA . SER A 1 263 ? -45.233 26.616 -36.839 1.00 38.62 263 SER A CA 1
ATOM 2157 C C . SER A 1 263 ? -44.796 25.938 -35.538 1.00 38.62 263 SER A C 1
ATOM 2159 O O . SER A 1 263 ? -43.685 26.129 -35.055 1.00 38.62 263 SER A O 1
ATOM 2161 N N . MET A 1 264 ? -45.716 25.133 -35.003 1.00 37.19 264 MET A N 1
ATOM 2162 C CA . MET A 1 264 ? -45.535 24.073 -34.004 1.00 37.19 264 MET A CA 1
ATOM 2163 C C . MET A 1 264 ? -45.068 24.487 -32.599 1.00 37.19 264 MET A C 1
ATOM 2165 O O . MET A 1 264 ? -43.920 24.311 -32.198 1.00 37.19 264 MET A O 1
ATOM 2169 N N . LYS A 1 265 ? -46.045 24.881 -31.771 1.00 37.41 265 LYS A N 1
ATOM 2170 C CA . LYS A 1 265 ? -45.998 24.591 -30.333 1.00 37.41 265 LYS A CA 1
ATOM 2171 C C . LYS A 1 265 ? -46.060 23.072 -30.149 1.00 37.41 265 LYS A C 1
ATOM 2173 O O . LYS A 1 265 ? -47.139 22.488 -30.143 1.00 37.41 265 LYS A O 1
ATOM 2178 N N . SER A 1 266 ? -44.913 22.421 -30.001 1.00 41.62 266 SER A N 1
ATOM 2179 C CA . SER A 1 266 ? -44.865 21.153 -29.281 1.00 41.62 266 SER A CA 1
ATOM 2180 C C . SER A 1 266 ? -44.936 21.491 -27.797 1.00 41.62 266 SER A C 1
ATOM 2182 O O . SER A 1 266 ? -43.950 21.957 -27.222 1.00 41.62 266 SER A O 1
ATOM 2184 N N . ASP A 1 267 ? -46.107 21.304 -27.189 1.00 36.38 267 ASP A N 1
ATOM 2185 C CA . ASP A 1 267 ? -46.241 21.296 -25.737 1.00 36.38 267 ASP A CA 1
ATOM 2186 C C . ASP A 1 267 ? -45.250 20.276 -25.170 1.00 36.38 267 ASP A C 1
ATOM 2188 O O . ASP A 1 267 ? -45.472 19.063 -25.209 1.00 36.38 267 ASP A O 1
ATOM 2192 N N . LEU A 1 268 ? -44.128 20.769 -24.644 1.00 41.19 268 LEU A N 1
ATOM 2193 C CA . LEU A 1 268 ? -43.242 19.989 -23.798 1.00 41.19 268 LEU A CA 1
ATOM 2194 C C . LEU A 1 268 ? -44.014 19.710 -22.509 1.00 41.19 268 LEU A C 1
ATOM 2196 O O . LEU A 1 268 ? -43.915 20.440 -21.521 1.00 41.19 268 LEU A O 1
ATOM 2200 N N . LYS A 1 269 ? -44.819 18.642 -22.516 1.00 40.81 269 LYS A N 1
ATOM 2201 C CA . LYS A 1 269 ? -45.268 18.014 -21.278 1.00 40.81 269 LYS A CA 1
ATOM 2202 C C . LYS A 1 269 ? -44.007 17.724 -20.472 1.00 40.81 269 LYS A C 1
ATOM 2204 O O . LYS A 1 269 ? -43.174 16.923 -20.892 1.00 40.81 269 LYS A O 1
ATOM 2209 N N . LYS A 1 270 ? -43.869 18.399 -19.326 1.00 39.62 270 LYS A N 1
ATOM 2210 C CA . LYS A 1 270 ? -42.856 18.083 -18.314 1.00 39.62 270 LYS A CA 1
ATOM 2211 C C . LYS A 1 270 ? -42.835 16.557 -18.141 1.00 39.62 270 LYS A C 1
ATOM 2213 O O . LYS A 1 270 ? -43.921 15.979 -18.016 1.00 39.62 270 LYS A O 1
ATOM 2218 N N . PRO A 1 271 ? -41.664 15.898 -18.160 1.00 43.09 271 PRO A N 1
ATOM 2219 C CA . PRO A 1 271 ? -41.604 14.455 -17.988 1.00 43.09 271 PRO A CA 1
ATOM 2220 C C . PRO A 1 271 ? -42.296 14.111 -16.669 1.00 43.09 271 PRO A C 1
ATOM 2222 O O . PRO A 1 271 ? -41.906 14.602 -15.606 1.00 43.09 271 PRO A O 1
ATOM 2225 N N . LYS A 1 272 ? -43.367 13.314 -16.735 1.00 48.88 272 LYS A N 1
ATOM 2226 C CA . LYS A 1 272 ? -43.964 12.743 -15.530 1.00 48.88 272 LYS A CA 1
ATOM 2227 C C . LYS A 1 272 ? -42.868 11.902 -14.877 1.00 48.88 272 LYS A C 1
ATOM 2229 O O . LYS A 1 272 ? -42.451 10.898 -15.438 1.00 48.88 272 LYS A O 1
ATOM 2234 N N . ARG A 1 273 ? -42.399 12.319 -13.697 1.00 57.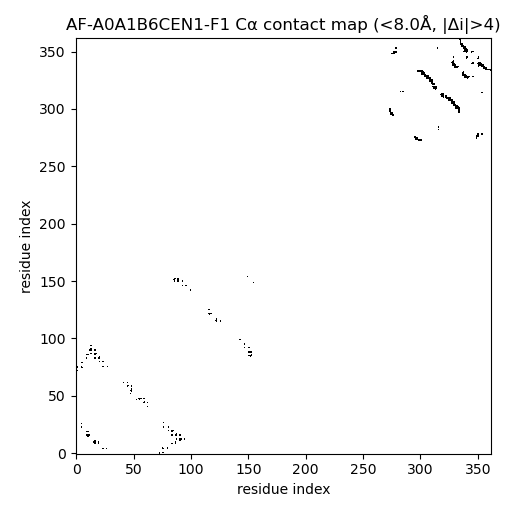34 273 ARG A N 1
ATOM 2235 C CA . ARG A 1 273 ? -41.402 11.605 -12.869 1.00 57.34 273 ARG A CA 1
ATOM 2236 C C . ARG A 1 273 ? -41.909 10.264 -12.310 1.00 57.34 273 ARG A C 1
ATOM 2238 O O . ARG A 1 273 ? -41.258 9.665 -11.464 1.00 57.34 273 ARG A O 1
ATOM 2245 N N . THR A 1 274 ? -43.075 9.817 -12.757 1.00 56.19 274 THR A N 1
ATOM 2246 C CA . THR A 1 274 ? -43.858 8.725 -12.191 1.00 56.19 274 THR A CA 1
ATOM 2247 C C . THR A 1 274 ? -44.086 7.688 -13.298 1.00 56.19 274 THR A C 1
ATOM 2249 O O . THR A 1 274 ? -44.881 7.956 -14.207 1.00 56.19 274 THR A O 1
ATOM 2252 N N . PRO A 1 275 ? -43.368 6.553 -13.304 1.00 57.25 275 PRO A N 1
ATOM 2253 C CA . PRO A 1 275 ? -43.535 5.531 -14.335 1.00 57.25 275 PRO A CA 1
ATOM 2254 C C . PRO A 1 275 ? -44.837 4.742 -14.118 1.00 57.25 275 PRO A C 1
ATOM 2256 O O . PRO A 1 275 ? -45.161 4.385 -12.987 1.00 57.25 275 PRO A O 1
ATOM 2259 N N . SER A 1 276 ? -45.572 4.441 -15.192 1.00 59.81 276 SER A N 1
ATOM 2260 C CA . SER A 1 276 ? -46.715 3.513 -15.172 1.00 59.81 276 SER A CA 1
ATOM 2261 C C . SER A 1 276 ? -46.238 2.116 -15.566 1.00 59.81 276 SER A C 1
ATOM 2263 O O . SER A 1 276 ? -45.670 1.941 -16.645 1.00 59.81 276 SER A O 1
ATOM 2265 N N . PHE A 1 277 ? -46.435 1.121 -14.703 1.00 65.19 277 PHE A N 1
ATOM 2266 C CA . PHE A 1 277 ? -45.718 -0.148 -14.809 1.00 65.19 277 PHE A CA 1
ATOM 2267 C C . PHE A 1 277 ? -46.517 -1.279 -15.492 1.00 65.19 277 PHE A C 1
ATOM 2269 O O . PHE A 1 277 ? -47.607 -1.623 -15.039 1.00 65.19 277 PHE A O 1
ATOM 2276 N N . THR A 1 278 ? -45.955 -1.941 -16.519 1.00 57.34 278 THR A N 1
ATOM 2277 C CA . THR A 1 278 ? -46.572 -3.127 -17.155 1.00 57.34 278 THR A CA 1
ATOM 2278 C C . THR A 1 278 ? -45.856 -4.430 -16.768 1.00 57.34 278 THR A C 1
ATOM 2280 O O . THR A 1 278 ? -44.749 -4.734 -17.213 1.00 57.34 278 THR A O 1
ATOM 2283 N N . THR A 1 279 ? -46.484 -5.243 -15.909 1.00 56.62 279 THR A N 1
ATOM 2284 C CA . THR A 1 279 ? -45.999 -6.602 -15.594 1.00 56.62 279 THR A CA 1
ATOM 2285 C C . THR A 1 279 ? -46.372 -7.555 -16.737 1.00 56.62 279 THR A C 1
ATOM 2287 O O . THR A 1 279 ? -47.547 -7.727 -17.067 1.00 56.62 279 THR A O 1
ATOM 2290 N N . ARG A 1 280 ? -45.400 -8.258 -17.338 1.00 50.66 280 ARG A N 1
ATOM 2291 C CA . ARG A 1 280 ? -45.712 -9.356 -18.274 1.00 50.66 280 ARG A CA 1
ATOM 2292 C C . ARG A 1 280 ? -46.355 -10.540 -17.520 1.00 50.66 280 ARG A C 1
ATOM 2294 O O . ARG A 1 280 ? -45.701 -11.183 -16.711 1.00 50.66 280 ARG A O 1
ATOM 2301 N N . ARG A 1 281 ? -47.608 -10.847 -17.898 1.00 46.84 281 ARG A N 1
ATOM 2302 C CA . ARG A 1 281 ? -48.507 -11.969 -17.510 1.00 46.84 281 ARG A CA 1
ATOM 2303 C C . ARG A 1 281 ? -49.052 -11.985 -16.067 1.00 46.84 281 ARG A C 1
ATOM 2305 O O . ARG A 1 281 ? -48.340 -12.208 -15.096 1.00 46.84 281 ARG A O 1
ATOM 2312 N N . ARG A 1 282 ? -50.389 -11.860 -15.997 1.00 52.25 282 ARG A N 1
ATOM 2313 C CA . ARG A 1 282 ? -51.279 -12.003 -14.827 1.00 52.25 282 ARG A CA 1
ATOM 2314 C C . ARG A 1 282 ? -51.075 -13.325 -14.084 1.00 52.25 282 ARG A C 1
ATOM 2316 O O . ARG A 1 282 ? -51.163 -14.390 -14.692 1.00 52.25 282 ARG A O 1
ATOM 2323 N N . THR A 1 283 ? -50.993 -13.255 -12.758 1.00 42.09 283 THR A N 1
ATOM 2324 C CA . THR A 1 283 ? -51.306 -14.371 -11.855 1.00 42.09 283 THR A CA 1
ATOM 2325 C C . THR A 1 283 ? -52.447 -13.973 -10.911 1.00 42.09 283 THR A C 1
ATOM 2327 O O . THR A 1 283 ? -52.536 -12.840 -10.442 1.00 42.09 283 THR A O 1
ATOM 2330 N N . GLN A 1 284 ? -53.356 -14.917 -10.653 1.00 43.78 284 GLN A N 1
ATOM 2331 C CA . GLN A 1 284 ? -54.598 -14.747 -9.877 1.00 43.78 284 GLN A CA 1
ATOM 2332 C C . GLN A 1 284 ? -54.381 -14.390 -8.389 1.00 43.78 284 GLN A C 1
ATOM 2334 O O . GLN A 1 284 ? -55.340 -14.063 -7.696 1.00 43.78 284 GLN A O 1
ATOM 2339 N N . SER A 1 285 ? -53.142 -14.397 -7.885 1.00 41.47 285 SER A N 1
ATOM 2340 C CA . SER A 1 285 ? -52.819 -14.070 -6.487 1.00 41.47 285 SER A CA 1
ATOM 2341 C C . SER A 1 285 ? -52.791 -12.565 -6.182 1.00 41.47 285 SER A C 1
ATOM 2343 O O . SER A 1 285 ? -52.620 -12.182 -5.029 1.00 41.47 285 SER A O 1
ATOM 2345 N N . PHE A 1 286 ? -52.997 -11.703 -7.183 1.00 42.69 286 PHE A N 1
ATOM 2346 C CA . PHE A 1 286 ? -53.058 -10.246 -7.003 1.00 42.69 286 PHE A CA 1
ATOM 2347 C C . PHE A 1 286 ? -54.392 -9.718 -6.457 1.00 42.69 286 PHE A C 1
ATOM 2349 O O . PHE A 1 286 ? -54.490 -8.535 -6.139 1.00 42.69 286 PHE A O 1
ATOM 2356 N N . ARG A 1 287 ? -55.415 -10.564 -6.268 1.00 45.22 287 ARG A N 1
ATOM 2357 C CA . ARG A 1 287 ? -56.707 -10.102 -5.720 1.00 45.22 287 ARG A CA 1
ATOM 2358 C C . ARG A 1 287 ? -56.625 -9.608 -4.271 1.00 45.22 287 ARG A C 1
ATOM 2360 O O . ARG A 1 287 ? -57.494 -8.863 -3.845 1.00 45.22 287 ARG A O 1
ATOM 2367 N N . LYS A 1 288 ? -55.562 -9.937 -3.525 1.00 44.19 288 LYS A N 1
ATOM 2368 C CA . LYS A 1 288 ? -55.349 -9.399 -2.166 1.00 44.19 288 LYS A CA 1
ATOM 2369 C C . LYS A 1 288 ? -54.697 -8.005 -2.143 1.00 44.19 288 LYS A C 1
ATOM 2371 O O . LYS A 1 288 ? -54.578 -7.413 -1.080 1.00 44.19 288 LYS A O 1
ATOM 2376 N N . LEU A 1 289 ? -54.317 -7.479 -3.311 1.00 47.12 289 LEU A N 1
ATOM 2377 C CA . LEU A 1 289 ? -53.745 -6.141 -3.523 1.00 47.12 289 LEU A CA 1
ATOM 2378 C C . LEU A 1 289 ? -54.692 -5.219 -4.316 1.00 47.12 289 LEU A C 1
ATOM 2380 O O . LEU A 1 289 ? -54.283 -4.160 -4.781 1.00 47.12 289 LEU A O 1
ATOM 2384 N N . GLN A 1 290 ? -55.974 -5.588 -4.433 1.00 43.75 290 GLN A N 1
ATOM 2385 C CA . GLN A 1 290 ? -57.025 -4.878 -5.182 1.00 43.75 290 GLN A CA 1
ATOM 2386 C C . GLN A 1 290 ? -57.466 -3.538 -4.546 1.00 43.75 290 GLN A C 1
ATOM 2388 O O . GLN A 1 290 ? -58.599 -3.105 -4.709 1.00 43.75 290 GLN A O 1
ATOM 2393 N N . LYS A 1 291 ? -56.576 -2.866 -3.811 1.00 45.03 291 LYS A N 1
ATOM 2394 C CA . LYS A 1 291 ? -56.773 -1.508 -3.285 1.00 45.03 291 LYS A CA 1
ATOM 2395 C C . LYS A 1 291 ? -55.646 -0.559 -3.697 1.00 45.03 291 LYS A C 1
ATOM 2397 O O . LYS A 1 291 ? -55.311 0.364 -2.966 1.00 45.03 291 LYS A O 1
ATOM 2402 N N . LEU A 1 292 ? -55.057 -0.779 -4.869 1.00 48.84 292 LEU A N 1
ATOM 2403 C CA . LEU A 1 292 ? -54.150 0.189 -5.475 1.00 48.84 292 LEU A CA 1
ATOM 2404 C C . LEU A 1 292 ? -54.540 0.420 -6.938 1.00 48.84 292 LEU A C 1
ATOM 2406 O O . LEU A 1 292 ? -53.853 0.006 -7.865 1.00 48.84 292 LEU A O 1
ATOM 2410 N N . GLU A 1 293 ? -55.653 1.126 -7.138 1.00 47.28 293 GLU A N 1
ATOM 2411 C CA . GLU A 1 293 ? -56.068 1.717 -8.425 1.00 47.28 293 GLU A CA 1
ATOM 2412 C C . GLU A 1 293 ? -55.108 2.839 -8.904 1.00 47.28 293 GLU A C 1
ATOM 2414 O O . GLU A 1 293 ? -55.440 3.620 -9.785 1.00 47.28 293 GLU A O 1
ATOM 2419 N N . GLN A 1 294 ? -53.899 2.934 -8.336 1.00 53.94 294 GLN A N 1
ATOM 2420 C CA . GLN A 1 294 ? -52.934 4.022 -8.542 1.00 53.94 294 GLN A CA 1
ATOM 2421 C C . GLN A 1 294 ? -51.544 3.535 -8.998 1.00 53.94 294 GLN A C 1
ATOM 2423 O O . GLN A 1 294 ? -50.547 4.223 -8.807 1.00 53.94 294 GLN A O 1
ATOM 2428 N N . LEU A 1 295 ? -51.439 2.370 -9.648 1.00 54.50 295 LEU A N 1
ATOM 2429 C CA . LEU A 1 295 ? -50.192 1.972 -10.336 1.00 54.50 295 LEU A CA 1
ATOM 2430 C C . LEU A 1 295 ? -49.835 2.899 -11.514 1.00 54.50 295 LEU A C 1
ATOM 2432 O O . LEU A 1 295 ? -48.684 2.929 -11.945 1.00 54.50 295 LEU A O 1
ATOM 2436 N N . ASP A 1 296 ? -50.802 3.680 -11.996 1.00 55.94 296 ASP A N 1
ATOM 2437 C CA . ASP A 1 296 ? -50.609 4.676 -13.052 1.00 55.94 296 ASP A CA 1
ATOM 2438 C C . ASP A 1 296 ? -49.975 5.982 -12.539 1.00 55.94 296 ASP A C 1
ATOM 2440 O O . ASP A 1 296 ? -49.574 6.835 -13.334 1.00 55.94 296 ASP A O 1
ATOM 2444 N N . GLN A 1 297 ? -49.886 6.154 -11.214 1.00 62.66 297 GLN A N 1
ATOM 2445 C CA . GLN A 1 297 ? -49.335 7.340 -10.556 1.00 62.66 297 GLN A CA 1
ATOM 2446 C C . GLN A 1 297 ? -48.522 6.931 -9.321 1.00 62.66 297 GLN A C 1
ATOM 2448 O O . GLN A 1 297 ? -48.902 7.193 -8.182 1.00 62.66 297 GLN A O 1
ATOM 2453 N N . LEU A 1 298 ? -47.388 6.270 -9.553 1.00 64.25 298 LEU A N 1
ATOM 2454 C CA . LEU A 1 298 ? -46.403 6.026 -8.498 1.00 64.25 298 LEU A CA 1
ATOM 2455 C C . LEU A 1 298 ? -45.772 7.352 -8.039 1.00 64.25 298 LEU A C 1
ATOM 2457 O O . LEU A 1 298 ? -45.658 8.263 -8.852 1.00 64.25 298 LEU A O 1
ATOM 2461 N N . PRO A 1 299 ? -45.331 7.488 -6.779 1.00 67.44 299 PRO A N 1
ATOM 2462 C CA . PRO A 1 299 ? -44.539 8.642 -6.352 1.00 67.44 299 PRO A CA 1
ATOM 2463 C C . PRO A 1 299 ? -43.255 8.782 -7.196 1.00 67.44 299 PRO A C 1
ATOM 2465 O O . PRO A 1 299 ? -42.831 7.817 -7.845 1.00 67.44 299 PRO A O 1
ATOM 2468 N N . PRO A 1 300 ? -42.639 9.980 -7.237 1.00 77.12 300 PRO A N 1
ATOM 2469 C CA . PRO A 1 300 ? -41.395 10.180 -7.970 1.00 77.12 300 PRO A CA 1
ATOM 2470 C C . PRO A 1 300 ? -40.302 9.237 -7.461 1.00 77.12 300 PRO A C 1
ATOM 2472 O O . PRO A 1 300 ? -40.283 8.868 -6.290 1.00 77.12 300 PRO A O 1
ATOM 2475 N N . VAL A 1 301 ? -39.383 8.872 -8.353 1.00 82.31 301 VAL A N 1
ATOM 2476 C CA . VAL A 1 301 ? -38.208 8.070 -7.993 1.00 82.31 301 VAL A CA 1
ATOM 2477 C C . VAL A 1 301 ? -37.408 8.772 -6.898 1.00 82.31 301 VAL A C 1
ATOM 2479 O O . VAL A 1 301 ? -36.970 9.909 -7.088 1.00 82.31 301 VAL A O 1
ATOM 2482 N N . GLU A 1 302 ? -37.210 8.078 -5.781 1.00 82.00 302 GLU A N 1
ATOM 2483 C CA . GLU A 1 302 ? -36.437 8.559 -4.633 1.00 82.00 302 GLU A CA 1
ATOM 2484 C C . GLU A 1 302 ? -34.984 8.101 -4.732 1.00 82.00 302 GLU A C 1
ATOM 2486 O O . GLU A 1 302 ? -34.061 8.902 -4.601 1.00 82.00 302 GLU A O 1
ATOM 2491 N N . ILE A 1 303 ? -34.781 6.809 -5.007 1.00 86.25 303 ILE A N 1
ATOM 2492 C CA . ILE A 1 303 ? -33.460 6.183 -5.071 1.00 86.25 303 ILE A CA 1
ATOM 2493 C C . ILE A 1 303 ? -33.415 5.249 -6.279 1.00 86.25 303 ILE A C 1
ATOM 2495 O O . ILE A 1 303 ? -34.350 4.488 -6.531 1.00 86.25 303 ILE A O 1
ATOM 2499 N N . GLN A 1 304 ? -32.307 5.285 -7.016 1.00 90.56 304 GLN A N 1
ATOM 2500 C CA . GLN A 1 304 ? -32.028 4.367 -8.116 1.00 90.56 304 GLN A CA 1
ATOM 2501 C C . GLN A 1 304 ? -30.591 3.858 -8.018 1.00 90.56 304 GLN A C 1
ATOM 2503 O O . GLN A 1 304 ? -29.686 4.607 -7.649 1.00 90.56 304 GLN A O 1
ATOM 2508 N N . GLY A 1 305 ? -30.368 2.596 -8.362 1.00 91.25 305 GLY A N 1
ATOM 2509 C CA . GLY A 1 305 ? -29.043 1.995 -8.287 1.00 91.25 305 GLY A CA 1
ATOM 2510 C C . GLY A 1 305 ? -29.002 0.588 -8.857 1.00 91.25 305 GLY A C 1
ATOM 2511 O O . GLY A 1 305 ? -30.018 0.023 -9.255 1.00 91.25 305 GLY A O 1
ATOM 2512 N N . ILE A 1 306 ? -27.804 0.020 -8.903 1.00 91.38 306 ILE A N 1
ATOM 2513 C CA . ILE A 1 306 ? -27.598 -1.369 -9.302 1.00 91.38 306 ILE A CA 1
ATOM 2514 C C . ILE A 1 306 ? -27.560 -2.212 -8.032 1.00 91.38 306 ILE A C 1
ATOM 2516 O O . ILE A 1 306 ? -26.811 -1.901 -7.109 1.00 91.38 306 ILE A O 1
ATOM 2520 N N . LEU A 1 307 ? -28.376 -3.261 -7.983 1.00 88.81 307 LEU A N 1
ATOM 2521 C CA . LEU A 1 307 ? -28.426 -4.174 -6.849 1.00 88.81 307 LEU A CA 1
ATOM 2522 C C . LEU A 1 307 ? -28.303 -5.612 -7.338 1.00 88.81 307 LEU A C 1
ATOM 2524 O O . LEU A 1 307 ? -29.034 -6.050 -8.231 1.00 88.81 307 LEU A O 1
ATOM 2528 N N . ASP A 1 308 ? -27.396 -6.353 -6.713 1.00 87.06 308 ASP A N 1
ATOM 2529 C CA . ASP A 1 308 ? -27.297 -7.789 -6.907 1.00 87.06 308 ASP A CA 1
ATOM 2530 C C . ASP A 1 308 ? -28.326 -8.486 -6.030 1.00 87.06 308 ASP A C 1
ATOM 2532 O O . ASP A 1 308 ? -28.328 -8.385 -4.804 1.00 87.06 308 ASP A O 1
ATOM 2536 N N . ARG A 1 309 ? -29.234 -9.211 -6.677 1.00 79.44 309 ARG A N 1
ATOM 2537 C CA . ARG A 1 309 ? -30.297 -9.945 -6.006 1.00 79.44 309 ARG A CA 1
ATOM 2538 C C . ARG A 1 309 ? -30.158 -11.429 -6.280 1.00 79.44 309 ARG A C 1
ATOM 2540 O O . ARG A 1 309 ? -30.215 -11.875 -7.427 1.00 79.44 309 ARG A O 1
ATOM 2547 N N . LYS A 1 310 ? -30.098 -12.223 -5.215 1.00 79.19 310 LYS A N 1
ATOM 2548 C CA . LYS A 1 310 ? -30.259 -13.672 -5.311 1.00 79.19 310 LYS A CA 1
ATOM 2549 C C . LYS A 1 310 ? -31.702 -13.997 -5.692 1.00 79.19 310 LYS A C 1
ATOM 2551 O O . LYS A 1 310 ? -32.652 -13.691 -4.966 1.00 79.19 310 LYS A O 1
ATOM 2556 N N . HIS A 1 311 ? -31.891 -14.583 -6.869 1.00 71.88 311 HIS A N 1
ATOM 2557 C CA . HIS A 1 311 ? -33.225 -14.890 -7.373 1.00 71.88 311 HIS A CA 1
ATOM 2558 C C . HIS A 1 311 ? -33.741 -16.197 -6.754 1.00 71.88 311 HIS A C 1
ATOM 2560 O O . HIS A 1 311 ? -33.512 -17.283 -7.277 1.00 71.88 311 HIS A O 1
ATOM 2566 N N . GLU A 1 312 ? -34.411 -16.108 -5.604 1.00 66.44 312 GLU A N 1
ATOM 2567 C CA . GLU A 1 312 ? -34.898 -17.300 -4.890 1.00 66.44 312 GLU A CA 1
ATOM 2568 C C . GLU A 1 312 ? -36.310 -17.734 -5.301 1.00 66.44 312 GLU A C 1
ATOM 2570 O O . GLU A 1 312 ? -36.649 -18.921 -5.212 1.00 66.44 312 GLU A O 1
ATOM 2575 N N . LEU A 1 313 ? -37.116 -16.783 -5.783 1.00 61.62 313 LEU A N 1
ATOM 2576 C CA . LEU A 1 313 ? -38.531 -16.956 -6.098 1.00 61.62 313 LEU A CA 1
ATOM 2577 C C . LEU A 1 313 ? -38.850 -16.370 -7.480 1.00 61.62 313 LEU A C 1
ATOM 2579 O O . LEU A 1 313 ? -38.509 -15.226 -7.776 1.00 61.62 313 LEU A O 1
ATOM 2583 N N . GLN A 1 314 ? -39.540 -17.152 -8.305 1.00 60.31 314 GLN A N 1
ATOM 2584 C CA . GLN A 1 314 ? -40.193 -16.697 -9.528 1.00 60.31 314 GLN A CA 1
ATOM 2585 C C . GLN A 1 314 ? -41.537 -16.029 -9.206 1.00 60.31 314 GLN A C 1
ATOM 2587 O O . GLN A 1 314 ? -42.082 -16.157 -8.104 1.00 60.31 314 GLN A O 1
ATOM 2592 N N . SER A 1 315 ? -42.099 -15.331 -10.194 1.00 53.22 315 SER A N 1
ATOM 2593 C CA . SER A 1 315 ? -43.437 -14.744 -10.115 1.00 53.22 315 SER A CA 1
ATOM 2594 C C . SER A 1 315 ? -44.464 -15.774 -9.622 1.00 53.22 315 SER A C 1
ATOM 2596 O O . SER A 1 315 ? -44.594 -16.860 -10.185 1.00 53.22 315 SER A O 1
ATOM 2598 N N . GLY A 1 316 ? -45.186 -15.434 -8.549 1.00 55.88 316 GLY A N 1
ATOM 2599 C CA . GLY A 1 316 ? 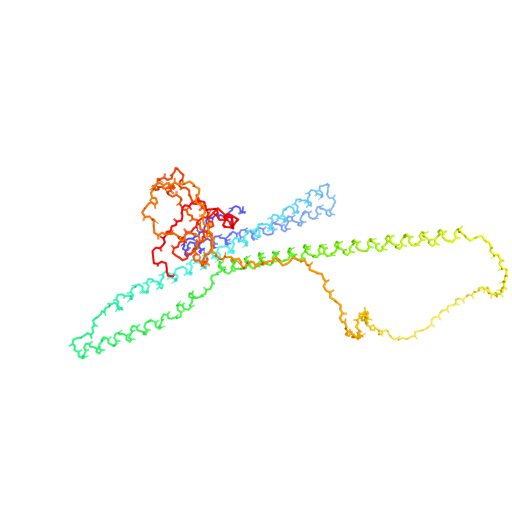-46.151 -16.331 -7.901 1.00 55.88 316 GLY A CA 1
ATOM 2600 C C . GLY A 1 316 ? -45.601 -17.160 -6.733 1.00 55.88 316 GLY A C 1
ATOM 2601 O O . GLY A 1 316 ? -46.235 -18.139 -6.355 1.00 55.88 316 GLY A O 1
ATOM 2602 N N . GLY A 1 317 ? -44.439 -16.804 -6.171 1.00 58.81 317 GLY A N 1
ATOM 2603 C CA . GLY A 1 317 ? -43.911 -17.425 -4.945 1.00 58.81 317 GLY A CA 1
ATOM 2604 C C . GLY A 1 317 ? -43.346 -18.835 -5.140 1.00 58.81 317 GLY A C 1
ATOM 2605 O O . GLY A 1 317 ? -43.022 -19.516 -4.171 1.00 58.81 317 GLY A O 1
ATOM 2606 N N . LYS A 1 318 ? -43.202 -19.287 -6.391 1.00 64.19 318 LYS A N 1
ATOM 2607 C CA . LYS A 1 318 ? -42.557 -20.563 -6.710 1.00 64.19 318 LYS A CA 1
ATOM 2608 C C . LYS A 1 318 ? -41.046 -20.420 -6.587 1.00 64.19 318 LYS A C 1
ATOM 2610 O O . LYS A 1 318 ? -40.479 -19.434 -7.043 1.00 64.19 318 LYS A O 1
ATOM 2615 N N . LYS A 1 319 ? -40.382 -21.423 -6.015 1.00 68.31 319 LYS A N 1
ATOM 2616 C CA . LYS A 1 319 ? -38.917 -21.479 -5.944 1.00 68.31 319 LYS A CA 1
ATOM 2617 C C . LYS A 1 319 ? -38.307 -21.425 -7.352 1.00 68.31 319 LYS A C 1
ATOM 2619 O O . LYS A 1 319 ? -38.722 -22.176 -8.230 1.00 68.31 319 LYS A O 1
ATOM 2624 N N . ALA A 1 320 ? -37.322 -20.555 -7.558 1.00 69.75 320 ALA A N 1
ATOM 2625 C CA . ALA A 1 320 ? -36.650 -20.429 -8.846 1.00 69.75 320 ALA A CA 1
ATOM 2626 C C . ALA A 1 320 ? -35.789 -21.661 -9.165 1.00 69.75 320 ALA A C 1
ATOM 2628 O O . ALA A 1 320 ? -35.064 -22.155 -8.299 1.00 69.75 320 ALA A O 1
ATOM 2629 N N . ALA A 1 321 ? -35.854 -22.124 -10.418 1.00 68.50 321 ALA A N 1
ATOM 2630 C CA . ALA A 1 321 ? -35.048 -23.243 -10.914 1.00 68.50 321 ALA A CA 1
ATOM 2631 C C . ALA A 1 321 ? -33.542 -22.918 -10.947 1.00 68.50 321 ALA A C 1
ATOM 2633 O O . ALA A 1 321 ? -32.715 -23.796 -10.739 1.00 68.50 321 ALA A O 1
ATOM 2634 N N . ILE A 1 322 ? -33.192 -21.644 -11.153 1.00 63.88 322 ILE A N 1
ATOM 2635 C CA . ILE A 1 322 ? -31.816 -21.138 -11.135 1.00 63.88 322 ILE A CA 1
ATOM 2636 C C . ILE A 1 322 ? -31.728 -20.072 -10.042 1.00 63.88 322 ILE A C 1
ATOM 2638 O O . ILE A 1 322 ? -32.374 -19.028 -10.146 1.00 63.88 322 ILE A O 1
ATOM 2642 N N . ARG A 1 323 ? -30.937 -20.347 -8.997 1.00 74.94 323 ARG A N 1
ATOM 2643 C CA . ARG A 1 323 ? -30.742 -19.485 -7.814 1.00 74.94 323 ARG A CA 1
ATOM 2644 C C . ARG A 1 323 ? -29.405 -18.751 -7.863 1.00 74.94 323 ARG A C 1
ATOM 2646 O O . ARG A 1 323 ? -28.649 -18.754 -6.895 1.00 74.94 323 ARG A O 1
ATOM 2653 N N . SER A 1 324 ? -29.089 -18.177 -9.015 1.00 79.56 324 SER A N 1
ATOM 2654 C CA . SER A 1 324 ? -27.906 -17.339 -9.170 1.00 79.56 324 SER A CA 1
ATOM 2655 C C . SER A 1 324 ? -28.194 -15.914 -8.694 1.00 79.56 324 SER A C 1
ATOM 2657 O O . SER A 1 324 ? -29.347 -15.462 -8.664 1.00 79.56 324 SER A O 1
ATOM 2659 N N . TRP A 1 325 ? -27.135 -15.197 -8.332 1.00 84.31 325 TRP A N 1
ATOM 2660 C CA . TRP A 1 325 ? -27.191 -13.748 -8.192 1.00 84.31 325 TRP A CA 1
ATOM 2661 C C . TRP A 1 325 ? -27.432 -13.122 -9.566 1.00 84.31 325 TRP A C 1
ATOM 2663 O O . TRP A 1 325 ? -26.894 -13.587 -10.574 1.00 84.31 325 TRP A O 1
ATOM 2673 N N . L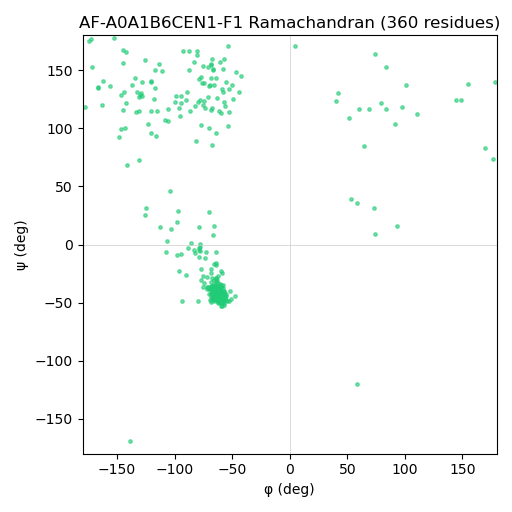YS A 1 326 ? -28.309 -12.122 -9.614 1.00 84.50 326 LYS A N 1
ATOM 2674 C CA . LYS A 1 326 ? -28.569 -11.321 -10.808 1.00 84.50 326 LYS A CA 1
ATOM 2675 C C . LYS A 1 326 ? -28.445 -9.852 -10.458 1.00 84.50 326 LYS A C 1
ATOM 2677 O O . LYS A 1 326 ? -29.119 -9.382 -9.543 1.00 84.50 326 LYS A O 1
ATOM 2682 N N . THR A 1 327 ? -27.640 -9.160 -11.241 1.00 89.25 327 THR A N 1
ATOM 2683 C CA . THR A 1 327 ? -27.504 -7.711 -11.219 1.00 89.25 327 THR A CA 1
ATOM 2684 C C . THR A 1 327 ? -28.724 -7.090 -11.883 1.00 89.25 327 THR A C 1
ATOM 2686 O O . THR A 1 327 ? -29.036 -7.407 -13.033 1.00 89.25 327 THR A O 1
ATOM 2689 N N . LEU A 1 328 ? -29.461 -6.267 -11.140 1.00 89.19 328 LEU A N 1
ATOM 2690 C CA . LEU A 1 328 ? -30.684 -5.619 -11.605 1.00 89.19 328 LEU A CA 1
ATOM 2691 C C . LEU A 1 328 ? -30.607 -4.118 -11.344 1.00 89.19 328 LEU A C 1
ATOM 2693 O O . LEU A 1 328 ? -30.183 -3.674 -10.274 1.00 89.19 328 LEU A O 1
ATOM 2697 N N . TYR A 1 329 ? -31.082 -3.338 -12.308 1.00 90.88 329 TYR A N 1
ATOM 2698 C CA . TYR A 1 329 ? -31.318 -1.918 -12.105 1.00 90.88 329 TYR A CA 1
ATOM 2699 C C . TYR A 1 329 ? -32.561 -1.754 -11.229 1.00 90.88 329 TYR A C 1
ATOM 2701 O O . TYR A 1 329 ? -33.651 -2.201 -11.581 1.00 90.88 329 TYR A O 1
ATOM 2709 N N . THR A 1 330 ? -32.393 -1.177 -10.049 1.00 90.25 330 THR A N 1
ATOM 2710 C CA . THR A 1 330 ? -33.401 -1.153 -8.993 1.00 90.25 330 THR A CA 1
ATOM 2711 C C . THR A 1 330 ? -33.808 0.280 -8.703 1.00 90.25 330 THR A C 1
ATOM 2713 O O . THR A 1 330 ? -32.960 1.165 -8.594 1.00 90.25 330 THR A O 1
ATOM 2716 N N . VAL A 1 331 ? -35.115 0.502 -8.585 1.00 88.88 331 VAL A N 1
ATOM 2717 C CA . VAL A 1 331 ? -35.704 1.830 -8.400 1.00 88.88 331 VAL A CA 1
ATOM 2718 C C . VAL A 1 331 ? -36.694 1.786 -7.246 1.00 88.88 331 VAL A C 1
ATOM 2720 O O . VAL A 1 331 ? -37.593 0.943 -7.233 1.00 88.88 331 VAL A O 1
ATOM 2723 N N . LEU A 1 332 ? -36.526 2.691 -6.288 1.00 87.00 332 LEU A N 1
ATOM 2724 C CA . LEU A 1 332 ? -37.432 2.898 -5.167 1.00 87.00 332 LEU A CA 1
ATOM 2725 C C . LEU A 1 332 ? -38.342 4.097 -5.457 1.00 87.00 332 LEU A C 1
ATOM 2727 O O . LEU A 1 332 ? -37.865 5.211 -5.685 1.00 87.00 332 LEU A O 1
ATOM 2731 N N . CYS A 1 333 ? -39.649 3.851 -5.430 1.00 84.25 333 CYS A N 1
ATOM 2732 C CA . CYS A 1 333 ? -40.689 4.869 -5.526 1.00 84.25 333 CYS A CA 1
ATOM 2733 C C . CYS A 1 333 ? -41.549 4.792 -4.256 1.00 8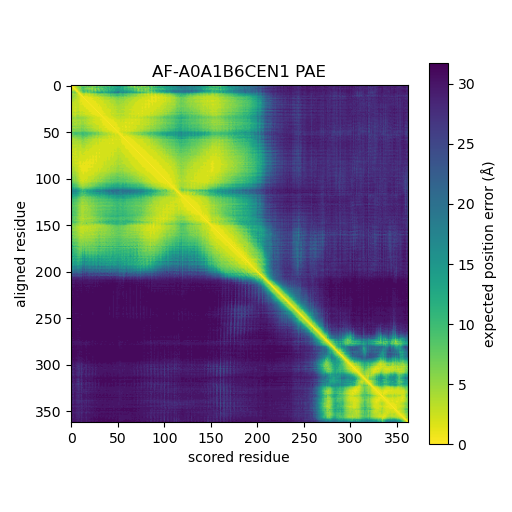4.25 333 CYS A C 1
ATOM 2735 O O . CYS A 1 333 ? -42.463 3.962 -4.173 1.00 84.25 333 CYS A O 1
ATOM 2737 N N . GLY A 1 334 ? -41.259 5.628 -3.256 1.00 82.25 334 GLY A N 1
ATOM 2738 C CA . GLY A 1 334 ? -41.884 5.547 -1.937 1.00 82.25 334 GLY A CA 1
ATOM 2739 C C . GLY A 1 334 ? -41.650 4.181 -1.295 1.00 82.25 334 GLY A C 1
ATOM 2740 O O . GLY A 1 334 ? -40.525 3.735 -1.117 1.00 82.25 334 GLY A O 1
ATOM 2741 N N . GLN A 1 335 ? -42.727 3.454 -0.999 1.00 82.19 335 GLN A N 1
ATOM 2742 C CA . GLN A 1 335 ? -42.636 2.113 -0.403 1.00 82.19 335 GLN A CA 1
ATOM 2743 C C . GLN A 1 335 ? -42.471 0.988 -1.432 1.00 82.19 335 GLN A C 1
ATOM 2745 O O . GLN A 1 335 ? -42.445 -0.183 -1.056 1.00 82.19 335 GLN A O 1
ATOM 2750 N N . LEU A 1 336 ? -42.405 1.304 -2.727 1.00 82.50 336 LEU A N 1
ATOM 2751 C CA . LEU A 1 336 ? -42.383 0.308 -3.791 1.00 82.50 336 LEU A CA 1
ATOM 2752 C C . LEU A 1 336 ? -40.989 0.180 -4.404 1.00 82.50 336 LEU A C 1
ATOM 2754 O O . LEU A 1 336 ? -40.491 1.100 -5.049 1.00 82.50 336 LEU A O 1
ATOM 2758 N N . LEU A 1 337 ? -40.392 -0.999 -4.263 1.00 85.94 337 LEU A N 1
ATOM 2759 C CA . LEU A 1 337 ? -39.120 -1.364 -4.870 1.00 85.94 337 LEU A CA 1
ATOM 2760 C C . LEU A 1 337 ? -39.355 -2.120 -6.186 1.00 85.94 337 LEU A C 1
ATOM 2762 O O . LEU A 1 337 ? -39.932 -3.212 -6.199 1.00 85.94 337 LEU A O 1
ATOM 2766 N N . CYS A 1 338 ? -38.900 -1.541 -7.294 1.00 86.25 338 CYS A N 1
ATOM 2767 C CA . CYS A 1 338 ? -39.057 -2.050 -8.656 1.00 86.25 338 CYS A CA 1
ATOM 2768 C C . CYS A 1 338 ? -37.713 -2.515 -9.236 1.00 86.25 338 CYS A C 1
ATOM 2770 O O . CYS A 1 338 ? -36.671 -1.947 -8.920 1.00 86.25 338 CYS A O 1
ATOM 2772 N N . PHE A 1 339 ? -37.738 -3.524 -10.114 1.00 86.81 339 PHE A N 1
ATOM 2773 C CA . PHE A 1 339 ? -36.527 -4.164 -10.645 1.00 86.81 339 PHE A CA 1
ATOM 2774 C C . PHE A 1 339 ? -36.550 -4.275 -12.170 1.00 86.81 339 PHE A C 1
ATOM 2776 O O . PHE A 1 339 ? -37.475 -4.846 -12.749 1.00 86.81 339 PHE A O 1
ATOM 2783 N N . PHE A 1 340 ? -35.486 -3.822 -12.814 1.00 87.38 340 PHE A N 1
ATOM 2784 C CA . PHE A 1 340 ? -35.308 -3.760 -14.259 1.00 87.38 340 PHE A CA 1
ATOM 2785 C C . PHE A 1 340 ? -34.016 -4.471 -14.655 1.00 87.38 340 PHE A C 1
ATOM 2787 O O . PHE A 1 340 ? -33.124 -4.680 -13.829 1.00 87.38 340 PHE A O 1
ATOM 2794 N N . LYS A 1 341 ? -33.921 -4.880 -15.921 1.00 87.56 341 LYS A N 1
ATOM 2795 C CA . LYS A 1 341 ? -32.697 -5.497 -16.436 1.00 87.56 341 LYS A CA 1
ATOM 2796 C C . LYS A 1 341 ? -31.573 -4.464 -16.549 1.00 87.56 341 LYS A C 1
ATOM 2798 O O . LYS A 1 341 ? -30.443 -4.742 -16.167 1.00 87.56 341 LYS A O 1
ATOM 2803 N N . ASP A 1 342 ? -31.915 -3.285 -17.045 1.00 89.81 342 ASP A N 1
ATOM 2804 C CA . ASP A 1 342 ? -31.032 -2.156 -17.308 1.00 89.81 342 ASP A CA 1
ATOM 2805 C C . ASP A 1 342 ? -31.830 -0.840 -17.214 1.00 89.81 342 ASP A C 1
ATOM 2807 O O . ASP A 1 342 ? -33.036 -0.831 -16.940 1.00 89.81 342 ASP A O 1
ATOM 2811 N N . GLN A 1 343 ? -31.136 0.286 -17.388 1.00 86.75 343 GLN A N 1
ATOM 2812 C CA . GLN A 1 343 ? -31.743 1.616 -17.336 1.00 86.75 343 GLN A CA 1
ATOM 2813 C C . GLN A 1 343 ? -32.700 1.864 -18.515 1.00 86.75 343 GLN A C 1
ATOM 2815 O O . GLN A 1 343 ? -33.686 2.585 -18.358 1.00 86.75 343 GLN A O 1
ATOM 2820 N N . ASP A 1 344 ? -32.466 1.223 -19.661 1.00 85.50 344 ASP A N 1
ATOM 2821 C CA . ASP A 1 344 ? -33.339 1.319 -20.834 1.00 85.50 344 ASP A CA 1
ATOM 2822 C C . ASP A 1 344 ? -34.692 0.643 -20.574 1.00 85.50 344 ASP A C 1
ATOM 2824 O O . ASP A 1 344 ? -35.741 1.219 -20.868 1.00 85.50 344 ASP A O 1
ATOM 2828 N N . ASP A 1 345 ? -34.698 -0.531 -19.933 1.00 82.94 345 ASP A N 1
ATOM 2829 C CA . ASP A 1 345 ? -35.919 -1.211 -19.489 1.00 82.94 345 ASP A CA 1
ATOM 2830 C C . ASP A 1 345 ? -36.686 -0.380 -18.438 1.00 82.94 345 ASP A C 1
ATOM 2832 O O . ASP A 1 345 ? -37.919 -0.431 -18.401 1.00 82.94 345 ASP A O 1
ATOM 2836 N N . PHE A 1 346 ? -36.003 0.427 -17.616 1.00 83.81 346 PHE A N 1
ATOM 2837 C CA . PHE A 1 346 ? -36.657 1.391 -16.720 1.00 83.81 346 PHE A CA 1
ATOM 2838 C C . PHE A 1 346 ? -37.343 2.525 -17.491 1.00 83.81 346 PHE A C 1
ATOM 2840 O O . PHE A 1 346 ? -38.523 2.793 -17.255 1.00 83.81 346 PHE A O 1
ATOM 2847 N N . VAL A 1 347 ? -36.655 3.141 -18.459 1.00 81.38 347 VAL A N 1
ATOM 2848 C CA . VAL A 1 347 ? -37.244 4.182 -19.324 1.00 81.38 347 VAL A CA 1
ATOM 2849 C C . VAL A 1 347 ? -38.430 3.622 -20.118 1.00 81.38 347 VAL A C 1
ATOM 2851 O O . VAL A 1 347 ? -39.460 4.283 -20.253 1.00 81.38 347 VAL A O 1
ATOM 2854 N N . ALA A 1 348 ? -38.335 2.369 -20.565 1.00 78.94 348 ALA A N 1
ATOM 2855 C CA . ALA A 1 348 ? -39.403 1.645 -21.249 1.00 78.94 348 ALA A CA 1
ATOM 2856 C C . ALA A 1 348 ? -40.497 1.092 -20.309 1.00 78.94 348 ALA A C 1
ATOM 2858 O O . ALA A 1 348 ? -41.434 0.444 -20.777 1.00 78.94 348 ALA A O 1
ATOM 2859 N N . SER A 1 349 ? -40.398 1.323 -18.993 1.00 79.25 349 SER A N 1
ATOM 2860 C CA . SER A 1 349 ? -41.341 0.839 -17.971 1.00 79.25 349 SER A CA 1
ATOM 2861 C C . SER A 1 349 ? -41.595 -0.679 -18.022 1.00 79.25 349 SER A C 1
ATOM 2863 O O . SER A 1 349 ? -42.712 -1.157 -17.803 1.00 79.25 349 SER A O 1
ATOM 2865 N N . LYS A 1 350 ? -40.536 -1.456 -18.283 1.00 79.19 350 LYS A N 1
ATOM 2866 C CA . LYS A 1 350 ? -40.542 -2.916 -18.456 1.00 79.19 350 LYS A CA 1
ATOM 2867 C C . LYS A 1 350 ? -39.724 -3.610 -17.359 1.00 79.19 350 LYS A C 1
ATOM 2869 O O . LYS A 1 350 ? -38.522 -3.804 -17.477 1.00 79.19 350 LYS A O 1
ATOM 2874 N N . ALA A 1 351 ? -40.379 -4.031 -16.283 1.00 80.12 351 ALA A N 1
ATOM 2875 C CA . ALA A 1 351 ? -39.713 -4.673 -15.148 1.00 80.12 351 ALA A CA 1
ATOM 2876 C C . ALA A 1 351 ? -39.368 -6.108 -15.490 1.00 80.12 351 ALA A C 1
ATOM 2878 O O . ALA A 1 351 ? -40.131 -6.844 -16.126 1.00 80.12 351 ALA A O 1
ATOM 2879 N N . ALA A 1 352 ? -38.222 -6.507 -14.962 1.00 79.69 352 ALA A N 1
ATOM 2880 C CA . ALA A 1 352 ? -37.729 -7.864 -15.022 1.00 79.69 352 ALA A CA 1
ATOM 2881 C C . ALA A 1 352 ? -38.487 -8.782 -14.050 1.00 79.69 352 ALA A C 1
ATOM 2883 O O . ALA A 1 352 ? -38.683 -9.962 -14.342 1.00 79.69 352 ALA A O 1
ATOM 2884 N N . THR A 1 353 ? -38.923 -8.257 -12.899 1.00 75.69 353 THR A N 1
ATOM 2885 C CA . THR A 1 353 ? -39.621 -9.025 -11.857 1.00 75.69 353 THR A CA 1
ATOM 2886 C C . THR A 1 353 ? -40.735 -8.223 -11.193 1.00 75.69 353 THR A C 1
ATOM 2888 O O . THR A 1 353 ? -40.807 -7.004 -11.319 1.00 75.69 353 THR A O 1
ATOM 2891 N N . SER A 1 354 ? -41.610 -8.913 -10.458 1.00 74.69 354 SER A N 1
ATOM 2892 C CA . SER A 1 354 ? -42.673 -8.277 -9.678 1.00 74.69 354 SER A CA 1
ATOM 2893 C C . SER A 1 354 ? -42.093 -7.300 -8.636 1.00 74.69 354 SER A C 1
ATOM 2895 O O . SER A 1 354 ? -41.143 -7.679 -7.943 1.00 74.69 354 SER A O 1
ATOM 2897 N N . PRO A 1 355 ? -42.648 -6.080 -8.507 1.00 76.69 355 PRO A N 1
ATOM 2898 C CA . PRO A 1 355 ? -42.258 -5.133 -7.464 1.00 76.69 355 PRO A CA 1
ATOM 2899 C C . PRO A 1 355 ? -42.486 -5.678 -6.050 1.00 76.69 355 PRO A C 1
ATOM 2901 O O . PRO A 1 355 ? -43.323 -6.560 -5.841 1.00 76.69 355 PRO A O 1
ATOM 2904 N N . ILE A 1 356 ? -41.760 -5.130 -5.076 1.00 80.19 356 ILE A N 1
ATOM 2905 C CA . ILE A 1 356 ? -41.876 -5.476 -3.654 1.00 80.19 356 ILE A CA 1
ATOM 2906 C C . ILE A 1 356 ? -42.245 -4.236 -2.858 1.00 80.19 356 ILE A C 1
ATOM 2908 O O . ILE A 1 356 ? -41.710 -3.162 -3.103 1.00 80.19 356 ILE A O 1
ATOM 2912 N N . ILE A 1 357 ? -43.133 -4.400 -1.882 1.00 78.62 357 ILE A N 1
ATOM 2913 C CA . ILE A 1 357 ? -43.461 -3.343 -0.929 1.00 78.62 357 ILE A CA 1
ATOM 2914 C C . ILE A 1 357 ? -42.520 -3.463 0.269 1.00 78.62 357 ILE A C 1
ATOM 2916 O O . ILE A 1 357 ? -42.453 -4.519 0.900 1.00 78.62 357 ILE A O 1
ATOM 2920 N N . ILE A 1 358 ? -41.813 -2.383 0.586 1.00 80.06 358 ILE A N 1
ATOM 2921 C CA . ILE A 1 358 ? -40.996 -2.263 1.792 1.00 80.06 358 ILE A CA 1
ATOM 2922 C C . ILE A 1 358 ? -41.846 -1.574 2.859 1.00 80.06 358 ILE A C 1
ATOM 2924 O O . ILE A 1 358 ? -42.183 -0.395 2.757 1.00 80.06 358 ILE A O 1
ATOM 2928 N N . PHE A 1 359 ? -42.220 -2.326 3.892 1.00 68.25 359 PHE A N 1
ATOM 2929 C CA . PHE A 1 359 ? -43.008 -1.797 5.002 1.00 68.25 359 PHE A CA 1
ATOM 2930 C C . PHE A 1 359 ? -42.136 -0.857 5.850 1.00 68.25 359 PHE A C 1
ATOM 2932 O O . PHE A 1 359 ? -41.067 -1.264 6.295 1.00 68.25 359 PHE A O 1
ATOM 2939 N N . LYS A 1 360 ? -42.594 0.381 6.091 1.00 60.53 360 LYS A N 1
ATOM 2940 C CA . LYS A 1 360 ? -41.856 1.424 6.840 1.00 60.53 360 LYS A CA 1
ATOM 2941 C C . LYS A 1 360 ? -40.483 1.808 6.248 1.00 60.53 360 LYS A C 1
ATOM 2943 O O . LYS A 1 360 ? -39.575 2.133 7.009 1.00 60.53 360 LYS A O 1
ATOM 2948 N N . ALA A 1 361 ? -40.327 1.819 4.922 1.00 55.75 361 ALA A N 1
ATOM 2949 C CA . ALA A 1 361 ? -39.241 2.595 4.315 1.00 55.75 361 ALA A CA 1
ATOM 2950 C C . ALA A 1 361 ? -39.471 4.078 4.670 1.00 55.75 361 ALA A C 1
ATOM 2952 O O . ALA A 1 361 ? -40.529 4.616 4.336 1.00 55.75 361 ALA A O 1
ATOM 2953 N N . LYS A 1 362 ? -38.568 4.670 5.456 1.00 47.81 362 LYS A N 1
ATOM 2954 C CA . LYS A 1 362 ? -38.561 6.100 5.786 1.00 47.81 362 LYS A CA 1
ATOM 2955 C C . LYS A 1 362 ? -37.625 6.833 4.849 1.00 47.81 362 LYS A C 1
ATOM 2957 O O . LYS A 1 362 ? -36.544 6.259 4.586 1.00 47.81 362 LYS A O 1
#

Foldseek 3Di:
DLCVLPDPDADLALVRLVVNLVVLVVVVVVLVVCPVVLVVLVVVLVVCLVVVPPCNVVSVVVNVVVVVVNVVSVVSSVVSSLVSQLRNQVNVLVVLVVVVVVVVVVCVVVVVPPDCDDDPVRNVVNVVVVVVVVVVVVVCVVSVVVSVDDGSVNVVVVVVVVVVVVVVVVVVVVVVVVVVVVVVVVVVVVVVVVVVVVVVVVVVVVVPDDDDDDDDDDDDDDDDDDDDDDDDDDDDDDDDDDDDDDDDDDDDDDDDDDDDDDDDDPPPPPPQLQDQADDPDDDPVCPVVVPCPPSVGFAGWDDKDKDWDQQQAAPPRHGDPDRDTAIWTWTDGPQKIFTHNDVVCVVVNHGPGDIDGHPPPD